Protein AF-A0A9D5ATR6-F1 (afdb_monomer_lite)

Secondary structure (DSSP, 8-state):
----GGGEEE---TT-----EEEETTBSSEEEEETTEEEEE-HHHHHHHTTPPPSSPPPHHHH-----HHHHHHHHHHHHHHHHHTT-------S------------HHHHHHHHHHHHHHHHHHHHHHHHHHHHHHHHHHHHHHHHHHHHHHHHHHHHHHHHHHHHHHHHHHS-----THHHHHHHHHHHTT-

Radius of gyration: 40.14 Å; chains: 1; bounding box: 74×46×128 Å

Structure (mmCIF, N/CA/C/O backbone):
data_AF-A0A9D5ATR6-F1
#
_entry.id   AF-A0A9D5ATR6-F1
#
loop_
_atom_site.group_PDB
_atom_site.id
_atom_site.type_symbol
_atom_site.label_atom_id
_atom_site.label_alt_id
_atom_site.label_comp_id
_atom_site.label_asym_id
_atom_site.label_entity_id
_atom_site.label_seq_id
_atom_site.pdbx_PDB_ins_code
_atom_site.Cartn_x
_atom_site.Cartn_y
_atom_site.Cartn_z
_atom_site.occupancy
_atom_site.B_iso_or_equiv
_atom_site.auth_seq_id
_atom_site.auth_comp_id
_atom_site.auth_asym_id
_atom_site.auth_atom_id
_atom_site.pdbx_PDB_model_num
ATOM 1 N N . MET A 1 1 ? -28.587 -8.510 -17.741 1.00 58.81 1 MET A N 1
ATOM 2 C CA . MET A 1 1 ? -29.748 -8.046 -16.958 1.00 58.81 1 MET A CA 1
ATOM 3 C C . MET A 1 1 ? -29.561 -6.558 -16.729 1.00 58.81 1 MET A C 1
ATOM 5 O O . MET A 1 1 ? -28.482 -6.183 -16.286 1.00 58.81 1 MET A O 1
ATOM 9 N N . SER A 1 2 ? -30.514 -5.714 -17.118 1.00 75.94 2 SER A N 1
ATOM 10 C CA . SER A 1 2 ? -30.491 -4.290 -16.766 1.00 75.94 2 SER A CA 1
ATOM 11 C C . SER A 1 2 ? -31.134 -4.132 -15.394 1.00 75.94 2 SER A C 1
ATOM 13 O O . SER A 1 2 ? -32.286 -4.527 -15.244 1.00 75.94 2 SER A O 1
ATOM 15 N N . LEU A 1 3 ? -30.398 -3.586 -14.427 1.00 76.19 3 LEU A N 1
ATOM 16 C CA . LEU A 1 3 ? -30.968 -3.218 -13.134 1.00 76.19 3 LEU A CA 1
ATOM 17 C C . LEU A 1 3 ? -31.978 -2.084 -13.331 1.00 76.19 3 LEU A C 1
ATOM 19 O O . LEU A 1 3 ? -31.769 -1.182 -14.150 1.00 76.19 3 LEU A O 1
ATOM 23 N N . THR A 1 4 ? -33.069 -2.152 -12.591 1.00 79.31 4 THR A N 1
ATOM 24 C CA . THR A 1 4 ? -34.176 -1.200 -12.586 1.00 79.31 4 THR A CA 1
ATOM 25 C C . THR A 1 4 ? -34.367 -0.642 -11.179 1.00 79.31 4 THR A C 1
ATOM 27 O O . THR A 1 4 ? -33.749 -1.105 -10.225 1.00 79.31 4 THR A O 1
ATOM 30 N N . ASN A 1 5 ? -35.218 0.374 -11.031 1.00 77.06 5 ASN A N 1
ATOM 31 C CA . ASN A 1 5 ? -35.474 0.974 -9.718 1.00 77.06 5 ASN A CA 1
ATOM 32 C C . ASN A 1 5 ? -36.059 -0.029 -8.709 1.00 77.06 5 ASN A C 1
ATOM 34 O O . ASN A 1 5 ? -35.837 0.132 -7.514 1.00 77.06 5 ASN A O 1
ATOM 38 N N . ASP A 1 6 ? -36.755 -1.063 -9.186 1.00 80.50 6 ASP A N 1
ATOM 39 C CA . ASP A 1 6 ? -37.360 -2.099 -8.343 1.00 80.50 6 ASP A CA 1
ATOM 40 C C . ASP A 1 6 ? -36.314 -3.040 -7.721 1.00 80.50 6 ASP A C 1
ATOM 42 O O . ASP A 1 6 ? -36.602 -3.728 -6.746 1.00 80.50 6 ASP A O 1
ATOM 46 N N . ASP A 1 7 ? -35.085 -3.044 -8.249 1.00 80.25 7 ASP A N 1
ATOM 47 C CA . ASP A 1 7 ? -33.975 -3.834 -7.713 1.00 80.25 7 ASP A CA 1
ATOM 48 C C . ASP A 1 7 ? -33.291 -3.145 -6.516 1.00 80.25 7 ASP A C 1
ATOM 50 O O . ASP A 1 7 ? -32.403 -3.732 -5.895 1.00 80.25 7 ASP A O 1
ATOM 54 N N . ILE A 1 8 ? -33.666 -1.902 -6.185 1.00 79.50 8 ILE A N 1
ATOM 55 C CA . ILE A 1 8 ? -33.100 -1.159 -5.054 1.00 79.50 8 ILE A CA 1
ATOM 56 C C . ILE A 1 8 ? -33.794 -1.598 -3.765 1.00 79.50 8 ILE A C 1
ATOM 58 O O . ILE A 1 8 ? -34.976 -1.324 -3.547 1.00 79.50 8 ILE A O 1
ATOM 62 N N . VAL A 1 9 ? -33.028 -2.227 -2.876 1.00 75.12 9 VAL A N 1
ATOM 63 C CA . VAL A 1 9 ? -33.500 -2.631 -1.551 1.00 75.12 9 VAL A CA 1
ATOM 64 C C . VAL A 1 9 ? -33.147 -1.540 -0.550 1.00 75.12 9 VAL A C 1
ATOM 66 O O . VAL A 1 9 ? -31.976 -1.210 -0.357 1.00 75.12 9 VAL A O 1
ATOM 69 N N . TRP A 1 10 ? -34.171 -0.988 0.092 1.00 76.12 10 TRP A N 1
ATOM 70 C CA . TRP A 1 10 ? -34.043 -0.005 1.162 1.00 76.12 10 TRP A CA 1
ATOM 71 C C . TRP A 1 10 ? -34.182 -0.683 2.521 1.00 76.12 10 TRP A C 1
ATOM 73 O O . TRP A 1 10 ? -34.982 -1.606 2.684 1.00 76.12 10 TRP A O 1
ATOM 83 N N . TYR A 1 11 ? -33.427 -0.204 3.504 1.00 71.12 11 TYR A N 1
ATOM 84 C CA . TYR A 1 11 ? -33.544 -0.665 4.876 1.00 71.12 11 TYR A CA 1
ATOM 85 C C . TYR A 1 11 ? -34.833 -0.127 5.498 1.00 71.12 11 TYR A C 1
ATOM 87 O O . TYR A 1 11 ? -34.951 1.068 5.765 1.00 71.12 11 TYR A O 1
ATOM 95 N N . ASP A 1 12 ? -35.795 -1.011 5.753 1.00 62.44 12 ASP A N 1
ATOM 96 C CA . ASP A 1 12 ? -37.016 -0.646 6.465 1.00 62.44 12 ASP A CA 1
ATOM 97 C C . ASP A 1 12 ? -36.762 -0.650 7.979 1.00 62.44 12 ASP A C 1
ATOM 99 O O . ASP A 1 12 ? -36.704 -1.695 8.639 1.00 62.44 12 ASP A O 1
ATOM 103 N N . THR A 1 13 ? -36.598 0.545 8.545 1.00 53.88 13 THR A N 1
ATOM 104 C CA . THR A 1 13 ? -36.665 0.742 9.990 1.00 53.88 13 THR A CA 1
ATOM 105 C C . THR A 1 13 ? -38.021 1.270 10.390 1.00 53.88 13 THR A C 1
ATOM 107 O O . THR A 1 13 ? -38.255 2.476 10.384 1.00 53.88 13 THR A O 1
ATOM 110 N N . ALA A 1 14 ? -38.843 0.381 10.943 1.00 55.31 14 ALA A N 1
ATOM 111 C CA . ALA A 1 14 ? -40.079 0.699 11.658 1.00 55.31 14 ALA A CA 1
ATOM 112 C C . ALA A 1 14 ? -39.933 1.713 12.833 1.00 55.31 14 ALA A C 1
ATOM 114 O O . ALA A 1 14 ? -40.892 1.940 13.566 1.00 55.31 14 ALA A O 1
ATOM 115 N N . LEU A 1 15 ? -38.759 2.326 13.044 1.00 53.00 15 LEU A N 1
ATOM 116 C CA . LEU A 1 15 ? -38.445 3.268 1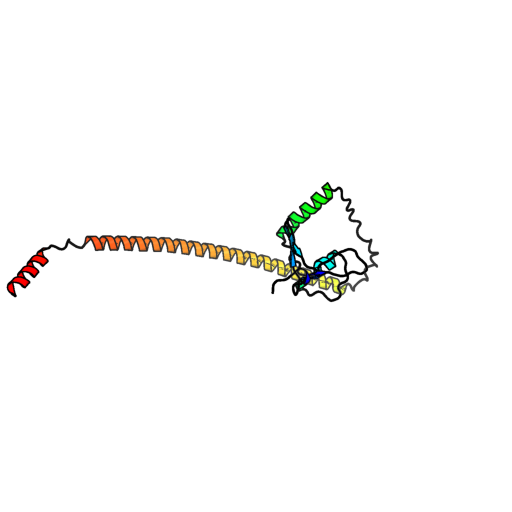4.125 1.00 53.00 15 LEU A CA 1
ATOM 117 C C . LEU A 1 15 ? -37.576 4.477 13.707 1.00 53.00 15 LEU A C 1
ATOM 119 O O . LEU A 1 15 ? -37.197 5.256 14.580 1.00 53.00 15 LEU A O 1
ATOM 123 N N . GLY A 1 16 ? -37.250 4.685 12.425 1.00 52.34 16 GLY A N 1
ATOM 124 C CA . GLY A 1 16 ? -36.350 5.779 12.034 1.00 52.34 16 GLY A CA 1
ATOM 125 C C . GLY A 1 16 ? -36.549 6.246 10.599 1.00 52.34 16 GLY A C 1
ATOM 126 O O . GLY A 1 16 ? -36.534 5.444 9.678 1.00 52.34 16 GLY A O 1
ATOM 127 N N . SER A 1 17 ? -36.715 7.556 10.420 1.00 57.84 17 SER A N 1
ATOM 128 C CA . SER A 1 17 ? -37.022 8.248 9.161 1.00 57.84 17 SER A CA 1
ATOM 129 C C . SER A 1 17 ? -35.836 8.356 8.187 1.00 57.84 17 SER A C 1
ATOM 131 O O . SER A 1 17 ? -35.668 9.405 7.561 1.00 57.84 17 SER A O 1
ATOM 133 N N . LEU A 1 18 ? -34.946 7.364 8.142 1.00 63.47 18 LEU A N 1
ATOM 134 C CA . LEU A 1 18 ? -33.718 7.451 7.357 1.00 63.47 18 LEU A CA 1
ATOM 135 C C . LEU A 1 18 ? -33.614 6.292 6.368 1.00 63.47 18 LEU A C 1
ATOM 137 O O . LEU A 1 18 ? -33.362 5.155 6.757 1.00 63.47 18 LEU A O 1
ATOM 141 N N . ASP A 1 19 ? -33.758 6.628 5.090 1.00 69.62 19 ASP A N 1
ATOM 142 C CA . ASP A 1 19 ? -33.702 5.681 3.983 1.00 69.62 19 ASP A CA 1
ATOM 143 C C . ASP A 1 19 ? -32.238 5.355 3.651 1.00 69.62 19 ASP A C 1
ATOM 145 O O . ASP A 1 19 ? -31.507 6.153 3.054 1.00 69.62 19 ASP A O 1
ATOM 149 N N . VAL A 1 20 ? -31.789 4.177 4.077 1.00 74.44 20 VAL A N 1
ATOM 150 C CA . VAL A 1 20 ? -30.457 3.630 3.781 1.00 74.44 20 VAL A CA 1
ATOM 151 C C . VAL A 1 20 ? -30.620 2.566 2.700 1.00 74.44 20 VAL A C 1
ATOM 153 O O . VAL A 1 20 ? -31.495 1.713 2.806 1.00 74.44 20 VAL A O 1
ATOM 156 N N . ILE A 1 21 ? -29.798 2.610 1.652 1.00 77.94 21 ILE A N 1
ATOM 157 C CA . ILE A 1 21 ? -29.810 1.576 0.610 1.00 77.94 21 ILE A CA 1
ATOM 158 C C . ILE A 1 21 ? -29.045 0.367 1.157 1.00 77.94 21 ILE A C 1
ATOM 160 O O . ILE A 1 21 ? -27.904 0.509 1.581 1.00 77.94 21 ILE A O 1
ATOM 164 N N . GLU A 1 22 ? -29.634 -0.823 1.140 1.00 74.31 22 GLU A N 1
ATOM 165 C CA . GLU A 1 22 ? -28.931 -2.057 1.514 1.00 74.31 22 GLU A CA 1
ATOM 166 C C . GLU A 1 22 ? -28.245 -2.713 0.314 1.00 74.31 22 GLU A C 1
ATOM 168 O O . GLU A 1 22 ? -27.168 -3.289 0.455 1.00 74.31 22 GLU A O 1
ATOM 173 N N . SER A 1 23 ? -28.856 -2.650 -0.872 1.00 75.38 23 SER A N 1
ATOM 174 C CA . SER A 1 23 ? -28.300 -3.228 -2.102 1.00 75.38 23 SER A CA 1
ATOM 175 C C . SER A 1 23 ? -29.042 -2.747 -3.354 1.00 75.38 23 SER A C 1
ATOM 177 O O . SER A 1 23 ? -30.122 -2.160 -3.269 1.00 75.38 23 SER A O 1
ATOM 179 N N . CYS A 1 24 ? -28.453 -2.997 -4.526 1.00 79.00 24 CYS A N 1
ATOM 180 C CA . CYS A 1 24 ? -29.137 -2.909 -5.819 1.00 79.00 24 CYS A CA 1
ATOM 181 C C . CYS A 1 24 ? -28.964 -4.243 -6.556 1.00 79.00 24 CYS A C 1
ATOM 183 O O . CYS A 1 24 ? -27.866 -4.557 -7.027 1.00 79.00 24 CYS A O 1
ATOM 185 N N . GLY A 1 25 ? -30.018 -5.054 -6.611 1.00 80.81 25 GLY A N 1
ATOM 186 C CA . GLY A 1 25 ? -29.942 -6.441 -7.067 1.00 80.81 25 GLY A CA 1
ATOM 187 C C . GLY A 1 25 ? -28.969 -7.256 -6.207 1.00 80.81 25 GLY A C 1
ATOM 188 O O . GLY A 1 25 ? -29.096 -7.313 -4.990 1.00 80.81 25 GLY A O 1
ATOM 189 N N . GLU A 1 26 ? -27.962 -7.867 -6.833 1.00 78.62 26 GLU A N 1
ATOM 190 C CA . GLU A 1 26 ? -26.933 -8.669 -6.144 1.00 78.62 26 GLU A CA 1
ATOM 191 C C . GLU A 1 26 ? -25.726 -7.836 -5.662 1.00 78.62 26 GLU A C 1
ATOM 193 O O . GLU A 1 26 ? -24.761 -8.375 -5.115 1.00 78.62 26 GLU A O 1
ATOM 198 N N . PHE A 1 27 ? -25.741 -6.515 -5.873 1.00 76.19 27 PHE A N 1
ATOM 199 C CA . PHE A 1 27 ? -24.613 -5.644 -5.553 1.00 76.19 27 PHE A CA 1
ATOM 200 C C . PHE A 1 27 ? -24.795 -4.964 -4.197 1.00 76.19 27 PHE A C 1
ATOM 202 O O . PHE A 1 27 ? -25.591 -4.037 -4.044 1.00 76.19 27 PHE A O 1
ATOM 209 N N . PHE A 1 28 ? -23.973 -5.375 -3.231 1.00 67.75 28 PHE A N 1
ATOM 210 C CA . PHE A 1 28 ? -23.890 -4.750 -1.908 1.00 67.75 28 PHE A CA 1
ATOM 211 C C . PHE A 1 28 ? -23.078 -3.454 -1.904 1.00 67.75 28 PHE A C 1
ATOM 213 O O . PHE A 1 28 ? -23.179 -2.694 -0.965 1.00 67.75 28 PHE A O 1
ATOM 220 N N . ASN A 1 29 ? -22.266 -3.167 -2.925 1.00 71.50 29 ASN A N 1
ATOM 221 C CA . ASN A 1 29 ? -21.543 -1.899 -3.050 1.00 71.50 29 ASN A CA 1
ATOM 222 C C . ASN A 1 29 ? -21.933 -1.246 -4.367 1.00 71.50 29 ASN A C 1
ATOM 224 O O . ASN A 1 29 ? -21.659 -1.802 -5.432 1.00 71.50 29 ASN A O 1
ATOM 228 N N . VAL A 1 30 ? -22.537 -0.064 -4.301 1.00 69.38 30 VAL A N 1
ATOM 229 C CA . VAL A 1 30 ? -23.035 0.631 -5.490 1.00 69.38 30 VAL A CA 1
ATOM 230 C C . VAL A 1 30 ? -22.510 2.062 -5.527 1.00 69.38 30 VAL A C 1
ATOM 232 O O . VAL A 1 30 ? -22.528 2.758 -4.516 1.00 69.38 30 VAL A O 1
ATOM 235 N N . PRO A 1 31 ? -21.988 2.549 -6.661 1.00 67.06 31 PRO A N 1
ATOM 236 C CA . PRO A 1 31 ? -21.699 3.966 -6.803 1.00 67.06 31 PRO A CA 1
ATOM 237 C C . PRO A 1 31 ? -23.018 4.739 -6.940 1.00 67.06 31 PRO A C 1
ATOM 239 O O . PRO A 1 31 ? -23.784 4.504 -7.872 1.00 67.06 31 PRO A O 1
ATOM 242 N N . LEU A 1 32 ? -23.280 5.678 -6.030 1.00 71.00 32 LEU A N 1
ATOM 243 C CA . LEU A 1 32 ? -24.400 6.611 -6.152 1.00 71.00 32 LEU A CA 1
ATOM 244 C C . LEU A 1 32 ? -23.919 7.831 -6.925 1.00 71.00 32 LEU A C 1
ATOM 246 O O . LEU A 1 32 ? -23.042 8.550 -6.452 1.00 71.00 32 LEU A O 1
ATOM 250 N N . ILE A 1 33 ? -24.471 8.050 -8.117 1.00 72.94 33 ILE A N 1
ATOM 251 C CA . ILE A 1 33 ? -24.089 9.148 -9.009 1.00 72.94 33 ILE A CA 1
ATOM 252 C C . ILE A 1 33 ? -25.247 10.141 -9.091 1.00 72.94 33 ILE A C 1
ATOM 254 O O . ILE A 1 33 ? -26.355 9.784 -9.482 1.00 72.94 33 ILE A O 1
ATOM 258 N N . GLY A 1 34 ? -24.977 11.393 -8.734 1.00 71.81 34 GLY A N 1
ATOM 259 C CA . GLY A 1 34 ? -25.889 12.519 -8.896 1.00 71.81 34 GLY A CA 1
ATOM 260 C C . GLY A 1 34 ? -25.338 13.574 -9.856 1.00 71.81 34 GLY A C 1
ATOM 261 O O . GLY A 1 34 ? -24.234 13.463 -10.388 1.00 71.81 34 GLY A O 1
ATOM 262 N N . THR A 1 35 ? -26.092 14.657 -10.037 1.00 69.62 35 THR A N 1
ATOM 263 C CA . THR A 1 35 ? -25.716 15.799 -10.896 1.00 69.62 35 THR A CA 1
ATOM 264 C C . THR A 1 35 ? -24.458 16.535 -10.431 1.00 69.62 35 THR A C 1
ATOM 266 O O . THR A 1 35 ? -23.830 17.241 -11.215 1.00 69.62 35 THR A O 1
ATOM 269 N N . HIS A 1 36 ? -24.092 16.379 -9.159 1.00 63.97 36 HIS A N 1
ATOM 270 C CA . HIS A 1 36 ? -22.967 17.064 -8.526 1.00 63.97 36 HIS A CA 1
ATOM 271 C C . HIS A 1 36 ? -21.763 16.153 -8.242 1.00 63.97 36 HIS A C 1
ATOM 273 O O . HIS A 1 36 ? -20.787 16.615 -7.657 1.00 63.97 36 HIS A O 1
ATOM 279 N N . GLY A 1 37 ? -21.806 14.882 -8.652 1.00 67.25 37 GLY A N 1
ATOM 280 C CA . GLY A 1 37 ? -20.712 13.929 -8.451 1.00 67.25 37 GLY A CA 1
ATOM 281 C C . GLY A 1 37 ? -21.198 12.529 -8.094 1.00 67.25 37 GLY A C 1
ATOM 282 O O . GLY A 1 37 ? -22.399 12.275 -8.025 1.00 67.25 37 GLY A O 1
ATOM 283 N N . GLY A 1 38 ? -20.253 11.616 -7.872 1.00 70.00 38 GLY A N 1
ATOM 284 C CA . GLY A 1 38 ? -20.532 10.247 -7.451 1.00 70.00 38 GLY A CA 1
ATOM 285 C C . GLY A 1 38 ? -19.839 9.895 -6.141 1.00 70.00 38 GLY A C 1
ATOM 286 O O . GLY A 1 38 ? -18.703 10.307 -5.914 1.00 70.00 38 GLY A O 1
ATOM 287 N N . ILE A 1 39 ? -20.509 9.119 -5.294 1.00 67.06 39 ILE A N 1
ATOM 288 C CA . ILE A 1 39 ? -19.932 8.533 -4.082 1.00 67.06 39 ILE A CA 1
ATOM 289 C C . ILE A 1 39 ? -19.923 7.011 -4.207 1.00 67.06 39 ILE A C 1
ATOM 291 O O . ILE A 1 39 ? -20.885 6.409 -4.679 1.00 67.06 39 ILE A O 1
ATOM 295 N N . LYS A 1 40 ? -18.836 6.369 -3.774 1.00 71.75 40 LYS A N 1
ATOM 296 C CA . LYS A 1 40 ? -18.798 4.912 -3.623 1.00 71.75 40 LYS A CA 1
ATOM 297 C C . LYS A 1 40 ? -19.557 4.566 -2.346 1.00 71.75 40 LYS A C 1
ATOM 299 O O . LYS A 1 40 ? -19.035 4.764 -1.252 1.00 71.75 40 LYS A O 1
ATOM 304 N N . TYR A 1 41 ? -20.794 4.110 -2.490 1.00 75.75 41 TYR A N 1
ATOM 305 C CA . TYR A 1 41 ? -21.652 3.822 -1.355 1.00 75.75 41 TYR A CA 1
ATOM 306 C C . TYR A 1 41 ? -21.481 2.366 -0.916 1.00 75.75 41 TYR A C 1
ATOM 308 O O . TYR A 1 41 ? -21.644 1.437 -1.709 1.00 75.75 41 TYR A O 1
ATOM 316 N N . ASN A 1 42 ? -21.114 2.198 0.354 1.00 77.62 42 ASN A N 1
ATOM 317 C CA . ASN A 1 42 ? -21.026 0.911 1.032 1.00 77.62 42 ASN A CA 1
ATOM 318 C C . ASN A 1 42 ? -22.064 0.911 2.175 1.00 77.62 42 ASN A C 1
ATOM 320 O O . ASN A 1 42 ? -21.841 1.589 3.183 1.00 77.62 42 ASN A O 1
ATOM 324 N N . PRO A 1 43 ? -23.178 0.177 2.032 1.00 71.62 43 PRO A N 1
ATOM 325 C CA . PRO A 1 43 ? -24.218 0.003 3.038 1.00 71.62 43 PRO A CA 1
ATOM 326 C C . PRO A 1 43 ? -23.662 -0.418 4.395 1.00 71.62 43 PRO A C 1
ATOM 328 O O . PRO A 1 43 ? -24.012 0.181 5.406 1.00 71.62 43 PRO A O 1
ATOM 331 N N . ALA A 1 44 ? -22.726 -1.371 4.447 1.00 68.75 44 ALA A N 1
ATOM 332 C CA . ALA A 1 44 ? -22.144 -1.820 5.712 1.00 68.75 44 ALA A CA 1
ATOM 333 C C . ALA A 1 44 ? -21.427 -0.670 6.444 1.00 68.75 44 ALA A C 1
ATOM 335 O O . ALA A 1 44 ? -21.545 -0.525 7.663 1.00 68.75 44 ALA A O 1
ATOM 336 N N . LEU A 1 45 ? -20.741 0.212 5.710 1.00 73.44 45 LEU A N 1
ATOM 337 C CA . LEU A 1 45 ? -20.156 1.421 6.296 1.00 73.44 45 LEU A CA 1
ATOM 338 C C . LEU A 1 45 ? -21.220 2.454 6.682 1.00 73.44 45 LEU A C 1
ATOM 340 O O . LEU A 1 45 ? -21.093 3.067 7.744 1.00 73.44 45 LEU A O 1
ATOM 344 N N . ALA A 1 46 ? -22.266 2.623 5.871 1.00 72.38 46 ALA A N 1
ATOM 345 C CA . ALA A 1 46 ? -23.377 3.521 6.176 1.00 72.38 46 ALA A CA 1
ATOM 346 C C . ALA A 1 46 ? -24.077 3.111 7.483 1.00 72.38 46 ALA A C 1
ATOM 348 O O . ALA A 1 46 ? -24.269 3.950 8.363 1.00 72.38 46 ALA A O 1
ATOM 349 N N . HIS A 1 47 ? -24.343 1.816 7.680 1.00 70.75 47 HIS A N 1
ATOM 350 C CA . HIS A 1 47 ? -24.897 1.284 8.925 1.00 70.75 47 HIS A CA 1
ATOM 351 C C . HIS A 1 47 ? -24.010 1.601 10.137 1.00 70.75 47 HIS A C 1
ATOM 353 O O . HIS A 1 47 ? -24.518 2.062 11.160 1.00 70.75 47 HIS A O 1
ATOM 359 N N . ARG A 1 48 ? -22.681 1.448 10.017 1.00 69.94 48 ARG A N 1
ATOM 360 C CA . ARG A 1 48 ? -21.735 1.809 11.091 1.00 69.94 48 ARG A CA 1
ATOM 361 C C . ARG A 1 48 ? -21.764 3.299 11.420 1.00 69.94 48 ARG A C 1
ATOM 363 O O . ARG A 1 48 ? -21.784 3.660 12.593 1.00 69.94 48 ARG A O 1
ATOM 370 N N . GLN A 1 49 ? -21.714 4.155 10.400 1.00 68.69 49 GLN A N 1
ATOM 371 C CA . GLN A 1 49 ? -21.694 5.613 10.567 1.00 68.69 49 GLN A CA 1
ATOM 372 C C . GLN A 1 49 ? -22.989 6.136 11.196 1.00 68.69 49 GLN A C 1
ATOM 374 O O . GLN A 1 49 ? -22.958 7.111 11.941 1.00 68.69 49 GLN A O 1
ATOM 379 N N . LEU A 1 50 ? -24.102 5.456 10.926 1.00 67.38 50 LEU A N 1
ATOM 380 C CA . LEU A 1 50 ? -25.424 5.770 11.457 1.00 67.38 50 LEU A CA 1
ATOM 381 C C . LEU A 1 50 ? -25.728 5.057 12.787 1.00 67.38 50 LEU A C 1
ATOM 383 O O . LEU A 1 50 ? -26.790 5.267 13.365 1.00 67.38 50 LEU A O 1
ATOM 387 N N . GLY A 1 51 ? -24.794 4.247 13.299 1.00 64.00 51 GLY A N 1
ATOM 388 C CA . GLY A 1 51 ? -24.916 3.578 14.595 1.00 64.00 51 GLY A CA 1
ATOM 389 C C . GLY A 1 51 ? -25.903 2.408 14.619 1.00 64.00 51 GLY A C 1
ATOM 390 O O . GLY A 1 51 ? -26.366 2.029 15.695 1.00 64.00 51 GLY A O 1
ATOM 391 N N . PHE A 1 52 ? -26.235 1.827 13.464 1.00 66.75 52 PHE A N 1
ATOM 392 C CA . PHE A 1 52 ? -27.123 0.671 13.402 1.00 66.75 52 PHE A CA 1
ATOM 393 C C . PHE A 1 52 ? -26.418 -0.608 13.884 1.00 66.75 52 PHE A C 1
ATOM 395 O O . PHE A 1 52 ? -25.247 -0.832 13.562 1.00 66.75 52 PHE A O 1
ATOM 402 N N . PRO A 1 53 ? -27.118 -1.477 14.637 1.00 58.03 53 PRO A N 1
ATOM 403 C CA . PRO A 1 53 ? -26.587 -2.776 15.015 1.00 58.03 53 PRO A CA 1
ATOM 404 C C . PRO A 1 53 ? -26.455 -3.667 13.776 1.00 58.03 53 PRO A C 1
ATOM 406 O O . PRO A 1 53 ? -27.394 -3.808 12.994 1.00 58.03 53 PRO A O 1
ATOM 409 N N . PHE A 1 54 ? -25.292 -4.293 13.612 1.00 58.78 54 PHE A N 1
ATOM 410 C CA . PHE A 1 54 ? -25.087 -5.292 12.569 1.00 58.78 54 PHE A CA 1
ATOM 411 C C . PHE A 1 54 ? -25.825 -6.579 12.934 1.00 58.78 54 PHE A C 1
ATOM 413 O O . PHE A 1 54 ? -25.712 -7.057 14.064 1.00 58.78 54 PHE A O 1
ATOM 420 N N . ARG A 1 55 ? -26.578 -7.133 11.978 1.00 58.78 55 ARG A N 1
ATOM 421 C CA . ARG A 1 55 ? -27.271 -8.418 12.159 1.00 58.78 55 ARG A CA 1
ATOM 422 C C . ARG A 1 55 ? -26.284 -9.583 12.227 1.00 58.78 55 ARG A C 1
ATOM 424 O O . ARG A 1 55 ? -26.462 -10.472 13.050 1.00 58.78 55 ARG A O 1
ATOM 431 N N . ASP A 1 56 ? -25.213 -9.507 11.439 1.00 60.22 56 ASP A N 1
ATOM 432 C CA . ASP A 1 56 ? -24.187 -10.540 11.315 1.00 60.22 56 ASP A CA 1
ATOM 433 C C . ASP A 1 56 ? -22.775 -9.968 11.482 1.00 60.22 56 ASP A C 1
ATOM 435 O O . ASP A 1 56 ? -22.550 -8.757 11.407 1.00 60.22 56 ASP A O 1
ATOM 439 N N . LYS A 1 57 ? -21.794 -10.850 11.710 1.00 56.88 57 LYS A N 1
ATOM 440 C CA . LYS A 1 57 ? -20.381 -10.460 11.762 1.00 56.88 57 LYS A CA 1
ATOM 441 C C . LYS A 1 57 ? -19.950 -9.973 10.366 1.00 56.88 57 LYS A C 1
ATOM 443 O O . LYS A 1 57 ? -19.974 -10.784 9.444 1.00 56.88 57 LYS A O 1
ATOM 448 N N . PRO A 1 58 ? -19.517 -8.710 10.204 1.00 57.75 58 PRO A N 1
ATOM 449 C CA . PRO A 1 58 ? -19.110 -8.197 8.900 1.00 57.75 58 PRO A CA 1
ATOM 450 C C . PRO A 1 58 ? -17.886 -8.952 8.369 1.00 57.75 58 PRO A C 1
ATOM 452 O O . PRO A 1 58 ? -16.957 -9.263 9.129 1.00 57.75 58 PRO A O 1
ATOM 455 N N . ASN A 1 59 ? -17.870 -9.236 7.066 1.00 58.59 59 ASN A N 1
ATOM 456 C CA . ASN A 1 59 ? -16.701 -9.830 6.425 1.00 58.59 59 ASN A CA 1
ATOM 457 C C . ASN A 1 59 ? -15.577 -8.787 6.365 1.00 58.59 59 ASN A C 1
ATOM 459 O O . ASN A 1 59 ? -15.812 -7.627 6.037 1.00 58.59 59 ASN A O 1
ATOM 463 N N . ASN A 1 60 ? -14.329 -9.189 6.632 1.00 55.75 60 ASN A N 1
ATOM 464 C CA . ASN A 1 60 ? -13.190 -8.254 6.649 1.00 55.75 60 ASN A CA 1
ATOM 465 C C . ASN A 1 60 ? -13.026 -7.470 5.330 1.00 55.75 60 ASN A C 1
ATOM 467 O O . ASN A 1 60 ? -12.581 -6.330 5.358 1.00 55.75 60 ASN A O 1
ATOM 471 N N . VAL A 1 61 ? -13.445 -8.045 4.198 1.00 57.09 61 VAL A N 1
ATOM 472 C CA . VAL A 1 61 ? -13.398 -7.407 2.869 1.00 57.09 61 VAL A CA 1
ATOM 473 C C . VAL A 1 61 ? -14.427 -6.271 2.728 1.00 57.09 61 VAL A C 1
ATOM 475 O O . VAL A 1 61 ? -14.199 -5.311 2.002 1.00 57.09 61 VAL A O 1
ATOM 478 N N . GLU A 1 62 ? -15.549 -6.327 3.451 1.00 51.53 62 GLU A N 1
ATOM 479 C CA . GLU A 1 62 ? -16.572 -5.264 3.473 1.00 51.53 62 GLU A CA 1
ATOM 480 C C . GLU A 1 62 ? -16.166 -4.094 4.383 1.00 51.53 62 GLU A C 1
ATOM 482 O O . GLU A 1 62 ? -16.653 -2.972 4.219 1.00 51.53 62 GLU A O 1
ATOM 487 N N . LEU A 1 63 ? -15.261 -4.365 5.332 1.00 53.75 63 LEU A N 1
ATOM 488 C CA . LEU A 1 63 ? -14.684 -3.404 6.274 1.00 53.75 63 LEU A CA 1
ATOM 489 C C . LEU A 1 63 ? -13.445 -2.690 5.731 1.00 53.75 63 LEU A C 1
ATOM 491 O O . LEU A 1 63 ? -13.038 -1.681 6.313 1.00 53.75 63 LEU A O 1
ATOM 495 N N . GLU A 1 64 ? -12.864 -3.168 4.626 1.00 53.03 64 GLU A N 1
ATOM 496 C CA . GLU A 1 64 ? -11.868 -2.425 3.856 1.00 53.03 64 GLU A CA 1
ATOM 497 C C . GLU A 1 64 ? -12.552 -1.250 3.147 1.00 53.03 64 GLU A C 1
ATOM 499 O O . GLU A 1 64 ? -12.783 -1.211 1.936 1.00 53.03 64 GLU A O 1
ATOM 504 N N . GLY A 1 65 ? -12.874 -0.229 3.936 1.00 48.53 65 GLY A N 1
ATOM 505 C CA . GLY A 1 65 ? -12.974 1.121 3.428 1.00 48.53 65 GLY A CA 1
ATOM 506 C C . GLY A 1 65 ? -11.610 1.496 2.868 1.00 48.53 65 GLY A C 1
ATOM 507 O O . GLY A 1 65 ? -10.753 1.975 3.605 1.00 48.53 65 GLY A O 1
ATOM 508 N N . LEU A 1 66 ? -11.406 1.271 1.569 1.00 45.38 66 LEU A N 1
ATOM 509 C CA . LEU A 1 66 ? -10.350 1.932 0.811 1.00 45.38 66 LEU A CA 1
ATOM 510 C C . LEU A 1 66 ? -10.650 3.434 0.832 1.00 45.38 66 LEU A C 1
ATOM 512 O O . LEU A 1 66 ? -11.284 3.985 -0.068 1.00 45.38 66 LEU A O 1
ATOM 516 N N . LEU A 1 67 ? -10.236 4.084 1.914 1.00 43.16 67 LEU A N 1
ATOM 517 C CA . LEU A 1 67 ? -10.039 5.517 1.965 1.00 43.16 67 LEU A CA 1
ATOM 518 C C . LEU A 1 67 ? -8.817 5.784 1.091 1.00 43.16 67 LEU A C 1
ATOM 520 O O . LEU A 1 67 ? -7.700 5.424 1.455 1.00 43.16 67 LEU A O 1
ATOM 524 N N . TYR A 1 68 ? -9.028 6.381 -0.081 1.00 42.19 68 TYR A N 1
ATOM 525 C CA . TYR A 1 68 ? -7.927 6.952 -0.847 1.00 42.19 68 TYR A CA 1
ATOM 526 C C . TYR A 1 68 ? -7.201 7.941 0.068 1.00 42.19 68 TYR A C 1
ATOM 528 O O . TYR A 1 68 ? -7.753 8.993 0.403 1.00 42.19 68 TYR A O 1
ATOM 536 N N . GLN A 1 69 ? -5.984 7.587 0.482 1.00 43.28 69 GLN A N 1
ATOM 537 C CA . GLN A 1 69 ? -5.137 8.367 1.387 1.00 43.28 69 GLN A CA 1
ATOM 538 C C . GLN A 1 69 ? -4.911 9.806 0.889 1.00 43.28 69 GLN A C 1
ATOM 540 O O . GLN A 1 69 ? -4.757 10.724 1.684 1.00 43.28 69 GLN A O 1
ATOM 545 N N . GLU A 1 70 ? -5.018 10.024 -0.420 1.00 42.03 70 GLU A N 1
ATOM 546 C CA . GLU A 1 70 ? -4.885 11.325 -1.085 1.00 42.03 70 GLU A CA 1
ATOM 547 C C . GLU A 1 70 ? -6.109 12.247 -0.916 1.00 42.03 70 GLU A C 1
ATOM 549 O O . GLU A 1 70 ? -6.012 13.461 -1.073 1.00 42.03 70 GLU A O 1
ATOM 554 N N . SER A 1 71 ? -7.278 11.697 -0.569 1.00 52.84 71 SER A N 1
ATOM 555 C CA . SER A 1 71 ? -8.532 12.467 -0.465 1.00 52.84 71 SER A CA 1
ATOM 556 C C . SER A 1 71 ? -8.840 12.960 0.949 1.00 52.84 71 SER A C 1
ATOM 558 O O . SER A 1 71 ? -9.653 13.870 1.125 1.00 52.84 71 SER A O 1
ATOM 560 N N . MET A 1 72 ? -8.194 12.382 1.966 1.00 52.38 72 MET A N 1
ATOM 561 C CA . MET A 1 72 ? -8.550 12.628 3.360 1.00 52.38 72 MET A CA 1
ATOM 562 C C . MET A 1 72 ? -8.138 14.029 3.815 1.00 52.38 72 MET A C 1
ATOM 564 O O . MET A 1 72 ? -8.918 14.683 4.501 1.00 52.38 72 MET A O 1
ATOM 568 N N . GLU A 1 73 ? -6.979 14.536 3.393 1.00 57.88 73 GLU A N 1
ATOM 569 C CA . GLU A 1 73 ? -6.560 15.900 3.736 1.00 57.88 73 GLU A CA 1
ATOM 570 C C . GLU A 1 73 ? -7.463 16.946 3.084 1.00 57.88 73 GLU A C 1
ATOM 572 O O . GLU A 1 73 ? -8.005 17.801 3.781 1.00 57.88 73 GLU A O 1
ATOM 577 N N . ALA A 1 74 ? -7.716 16.846 1.776 1.00 61.84 74 ALA A N 1
ATOM 578 C CA . ALA A 1 74 ? -8.561 17.805 1.066 1.00 61.84 74 ALA A CA 1
ATOM 579 C C . ALA A 1 74 ? -10.010 17.802 1.585 1.00 61.84 74 ALA A C 1
ATOM 581 O O . ALA A 1 74 ? -10.592 18.865 1.817 1.00 61.84 74 ALA A O 1
ATOM 582 N N . TYR A 1 75 ? -10.576 16.615 1.828 1.00 59.22 75 TYR A N 1
ATOM 583 C CA . TYR A 1 75 ? -11.913 16.471 2.399 1.00 59.22 75 TYR A CA 1
ATOM 584 C C . TYR A 1 75 ? -11.976 16.984 3.843 1.00 59.22 75 TYR A C 1
ATOM 586 O O . TYR A 1 75 ? -12.876 17.748 4.180 1.00 59.22 75 TYR A O 1
ATOM 594 N N . THR A 1 76 ? -10.996 16.652 4.688 1.00 68.69 76 THR A N 1
ATOM 595 C CA . THR A 1 76 ? -10.954 17.108 6.091 1.00 68.69 76 THR A CA 1
ATOM 596 C C . THR A 1 76 ? -10.783 18.623 6.180 1.00 68.69 76 THR A C 1
ATOM 598 O O . THR A 1 76 ? -11.462 19.278 6.972 1.00 68.69 76 THR A O 1
ATOM 601 N N . ILE A 1 77 ? -9.934 19.210 5.331 1.00 74.00 77 ILE A N 1
ATOM 602 C CA . ILE A 1 77 ? -9.768 20.665 5.226 1.00 74.00 77 ILE A CA 1
ATOM 603 C C . ILE A 1 77 ? -11.086 21.318 4.788 1.00 74.00 77 ILE A C 1
ATOM 605 O O . ILE A 1 77 ? -11.496 22.321 5.378 1.00 74.00 77 ILE A O 1
ATOM 609 N N . TRP A 1 78 ? -11.779 20.742 3.801 1.00 77.50 78 TRP A N 1
ATOM 610 C CA . TRP A 1 78 ? -13.069 21.251 3.333 1.00 77.50 78 TRP A CA 1
ATOM 611 C C . TRP A 1 78 ? -14.148 21.184 4.422 1.00 77.50 78 TRP A C 1
ATOM 613 O O . TRP A 1 78 ? -14.808 22.192 4.681 1.00 77.50 78 TRP A O 1
ATOM 623 N N . VAL A 1 79 ? -14.281 20.046 5.113 1.00 68.19 79 VAL A N 1
ATOM 624 C CA . VAL A 1 79 ? -15.243 19.860 6.213 1.00 68.19 79 VAL A CA 1
ATOM 625 C C . VAL A 1 79 ? -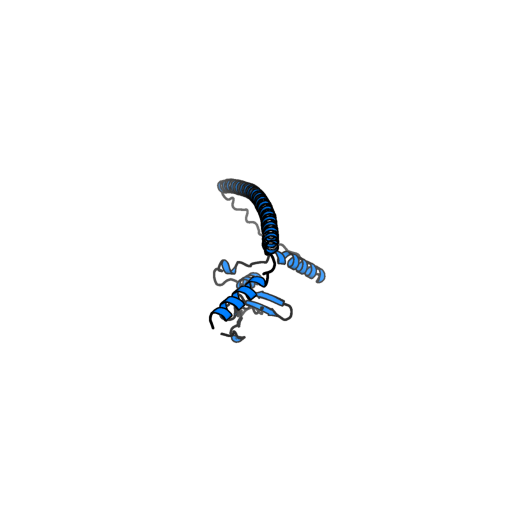14.972 20.854 7.343 1.00 68.19 79 VAL A C 1
ATOM 627 O O . VAL A 1 79 ? -15.896 21.529 7.799 1.00 68.19 79 VAL A O 1
ATOM 630 N N . ASN A 1 80 ? -13.709 21.012 7.751 1.00 67.44 80 ASN A N 1
ATOM 631 C CA . ASN A 1 80 ? -13.326 21.948 8.810 1.00 67.44 80 ASN A CA 1
ATOM 632 C C . ASN A 1 80 ? -13.627 23.402 8.432 1.00 67.44 80 ASN A C 1
ATOM 634 O O . ASN A 1 80 ? -14.204 24.147 9.227 1.00 67.44 80 ASN A O 1
ATOM 638 N N . LYS A 1 81 ? -13.289 23.808 7.203 1.00 75.69 81 LYS A N 1
ATOM 639 C CA . LYS A 1 81 ? -13.575 25.158 6.703 1.00 75.69 81 LYS A CA 1
ATOM 640 C C . LYS A 1 81 ? -15.078 25.430 6.657 1.00 75.69 81 LYS A C 1
ATOM 642 O O . LYS A 1 81 ? -15.529 26.484 7.100 1.00 75.69 81 LYS A O 1
ATOM 647 N N . ARG A 1 82 ? -15.860 24.456 6.190 1.00 73.94 82 ARG A N 1
ATOM 648 C CA . ARG A 1 82 ? -17.321 24.543 6.125 1.00 73.94 82 ARG A CA 1
ATOM 649 C C . ARG A 1 82 ? -17.953 24.636 7.518 1.00 73.94 82 ARG A C 1
ATOM 651 O O . ARG A 1 82 ? -18.867 25.432 7.715 1.00 73.94 82 ARG A O 1
ATOM 658 N N . ALA A 1 83 ? -17.454 23.867 8.487 1.00 67.88 83 ALA A N 1
ATOM 659 C CA . ALA A 1 83 ? -17.923 23.904 9.873 1.00 67.88 83 ALA A CA 1
ATOM 660 C C . ALA A 1 83 ? -17.654 25.267 10.540 1.00 67.88 83 ALA A C 1
ATOM 662 O O . ALA A 1 83 ? -18.530 25.796 11.228 1.00 67.88 83 ALA A O 1
ATOM 663 N N . LEU A 1 84 ? -16.484 25.863 10.271 1.00 70.69 84 LEU A N 1
ATOM 664 C CA . LEU A 1 84 ? -16.124 27.223 10.692 1.00 70.69 84 LEU A CA 1
ATOM 665 C C . LEU A 1 84 ? -17.036 28.288 10.064 1.00 70.69 84 LEU A C 1
ATOM 667 O O . LEU A 1 84 ? -17.551 29.151 10.775 1.00 70.69 84 LEU A O 1
ATOM 671 N N . GLU A 1 85 ? -17.275 28.215 8.751 1.00 73.69 85 GLU A N 1
ATOM 672 C CA . GLU A 1 85 ? -18.170 29.134 8.029 1.00 73.69 85 GLU A CA 1
ATOM 673 C C . GLU A 1 85 ? -19.610 29.071 8.545 1.00 73.69 85 GLU A C 1
ATOM 675 O O . GLU A 1 85 ? -20.253 30.104 8.735 1.00 73.69 85 GLU A O 1
ATOM 680 N N . MET A 1 86 ? -20.115 27.864 8.806 1.00 70.31 86 MET A N 1
ATOM 681 C CA . MET A 1 86 ? -21.475 27.660 9.307 1.00 70.31 86 MET A CA 1
ATOM 682 C C . MET A 1 86 ? -21.601 27.871 10.824 1.00 70.31 86 MET A C 1
ATOM 684 O O . MET A 1 86 ? -22.677 27.640 11.373 1.00 70.31 86 MET A O 1
ATOM 688 N N . LYS A 1 87 ? -20.528 28.318 11.504 1.00 66.06 87 LYS A N 1
ATOM 689 C CA . LYS A 1 87 ? -20.450 28.490 12.967 1.00 66.06 87 LYS A CA 1
ATOM 690 C C . LYS A 1 87 ? -20.990 27.275 13.725 1.00 66.06 87 LYS A C 1
ATOM 692 O O . LYS A 1 87 ? -21.649 27.417 14.755 1.00 66.06 87 LYS A O 1
ATOM 697 N N . MET A 1 88 ? -20.733 26.077 13.204 1.00 52.41 88 MET A N 1
ATOM 698 C CA . MET A 1 88 ? -21.172 24.857 13.862 1.00 52.41 88 MET A CA 1
ATOM 699 C C . MET A 1 88 ? -20.304 24.642 15.096 1.00 52.41 88 MET A C 1
ATOM 701 O O . MET A 1 88 ? -19.108 24.369 15.004 1.00 52.41 88 MET A O 1
ATOM 705 N N . SER A 1 89 ? -20.917 24.796 16.263 1.00 51.53 89 SER A N 1
ATOM 706 C CA . SER A 1 89 ? -20.306 24.558 17.562 1.00 51.53 89 SER A CA 1
ATOM 707 C C . SER A 1 89 ? -20.182 23.059 17.810 1.00 51.53 89 SER A C 1
ATOM 709 O O . SER A 1 89 ? -20.911 22.494 18.621 1.00 51.53 89 SER A O 1
ATOM 711 N N . TYR A 1 90 ? -19.259 22.394 17.123 1.00 47.81 90 TYR A N 1
ATOM 712 C CA . TYR A 1 90 ? -18.798 21.091 17.584 1.00 47.81 90 TYR A CA 1
ATOM 713 C C . TYR A 1 90 ? -17.832 21.328 18.744 1.00 47.81 90 TYR A C 1
ATOM 715 O O . TYR A 1 90 ? -16.613 21.253 18.598 1.00 47.81 90 TYR A O 1
ATOM 723 N N . ALA A 1 91 ? -18.383 21.638 19.919 1.00 49.78 91 ALA A N 1
ATOM 724 C CA . ALA A 1 91 ? -17.694 21.255 21.135 1.00 49.78 91 ALA A CA 1
ATOM 725 C C . ALA A 1 91 ? -17.605 19.730 21.065 1.00 49.78 91 ALA A C 1
ATOM 727 O O . ALA A 1 91 ? -18.617 19.038 21.158 1.00 49.78 91 ALA A O 1
ATOM 728 N N . CYS A 1 92 ? -16.410 19.207 20.799 1.00 41.06 92 CYS A N 1
ATOM 729 C CA . CYS A 1 92 ? -16.138 17.793 20.988 1.00 41.06 92 CYS A CA 1
ATOM 730 C C . CYS A 1 92 ? -16.183 17.554 22.501 1.00 41.06 92 CYS A C 1
ATOM 732 O O . CYS A 1 92 ? -15.155 17.543 23.179 1.00 41.06 92 CYS A O 1
ATOM 734 N N . GLU A 1 93 ? -17.391 17.478 23.058 1.00 50.28 93 GLU A N 1
ATOM 735 C CA . GLU A 1 93 ? -17.584 16.964 24.398 1.00 50.28 93 GLU A CA 1
ATOM 736 C C . GLU A 1 93 ? -17.146 15.511 24.336 1.00 50.28 93 GLU A C 1
ATOM 738 O O . GLU A 1 93 ? -17.773 14.678 23.681 1.00 50.28 93 GLU A O 1
ATOM 743 N N . ARG A 1 94 ? -15.990 15.244 24.949 1.00 46.62 94 ARG A N 1
ATOM 744 C CA . ARG A 1 94 ? -15.441 13.902 25.103 1.00 46.62 94 ARG A CA 1
ATOM 745 C C . ARG A 1 94 ? -16.591 13.004 25.584 1.00 46.62 94 ARG A C 1
ATOM 747 O O . ARG A 1 94 ? -17.072 13.243 26.694 1.00 46.62 94 ARG A O 1
ATOM 754 N N . PRO A 1 95 ? -17.060 12.032 24.778 1.00 48.81 95 PRO A N 1
ATOM 755 C CA . PRO A 1 95 ? -18.240 11.254 25.120 1.00 48.81 95 PRO A CA 1
ATOM 756 C C . PRO A 1 95 ? -17.945 10.489 26.401 1.00 48.81 95 PRO A C 1
ATOM 758 O O . PRO A 1 95 ? -17.155 9.555 26.372 1.00 48.81 95 PRO A O 1
ATOM 761 N N . MET A 1 96 ? -18.554 10.933 27.503 1.00 41.19 96 MET A N 1
ATOM 762 C CA . MET A 1 96 ? -18.384 10.413 28.856 1.00 41.19 96 MET A CA 1
ATOM 763 C C . MET A 1 96 ? -16.922 10.385 29.339 1.00 41.19 96 MET A C 1
ATOM 765 O O . MET A 1 96 ? -16.026 9.759 28.777 1.00 41.19 96 MET A O 1
ATOM 769 N N . SER A 1 97 ? -16.673 10.995 30.499 1.00 51.00 97 SER A N 1
ATOM 770 C CA . SER A 1 97 ? -15.619 10.464 31.358 1.00 51.00 97 SER A CA 1
ATOM 771 C C . SER A 1 97 ? -16.003 9.012 31.607 1.00 51.00 97 SER A C 1
ATOM 773 O O . SER A 1 97 ? -16.900 8.751 32.406 1.00 51.00 97 SER A O 1
ATOM 775 N N . LEU A 1 98 ? -15.375 8.070 30.895 1.00 49.56 98 LEU A N 1
ATOM 776 C CA . LEU A 1 98 ? -15.291 6.703 31.372 1.00 49.56 98 LEU A CA 1
ATOM 777 C C . LEU A 1 98 ? -14.870 6.867 32.827 1.00 49.56 98 LEU A C 1
ATOM 779 O O . LEU A 1 98 ? -13.803 7.419 33.107 1.00 49.56 98 LEU A O 1
ATOM 783 N N . VAL A 1 99 ? -15.738 6.487 33.762 1.00 51.53 99 VAL A N 1
ATOM 784 C CA . VAL A 1 99 ? -15.235 6.064 35.056 1.00 51.53 99 VAL A CA 1
ATOM 785 C C . VAL A 1 99 ? -14.320 4.923 34.666 1.00 51.53 99 VAL A C 1
ATOM 787 O O . VAL A 1 99 ? -14.778 3.839 34.312 1.00 51.53 99 VAL A O 1
ATOM 790 N N . VAL A 1 100 ? -13.032 5.240 34.557 1.00 54.16 100 VAL A N 1
ATOM 791 C CA . VAL A 1 100 ? -11.983 4.252 34.456 1.00 54.16 100 VAL A CA 1
ATOM 792 C C . VAL A 1 100 ? -12.167 3.495 35.754 1.00 54.16 100 VAL A C 1
ATOM 794 O O . VAL A 1 100 ? -11.769 3.972 36.814 1.00 54.16 100 VAL A O 1
ATOM 797 N N . ALA A 1 101 ? -12.890 2.373 35.692 1.00 55.81 101 ALA A N 1
ATOM 798 C CA . ALA A 1 101 ? -12.716 1.339 36.682 1.00 55.81 101 ALA A CA 1
ATOM 799 C C . ALA A 1 101 ? -11.205 1.179 36.764 1.00 55.81 101 ALA A C 1
ATOM 801 O O . ALA A 1 101 ? -10.564 0.986 35.723 1.00 55.81 101 ALA A O 1
ATOM 802 N N . GLU A 1 102 ? -10.665 1.434 37.956 1.00 57.12 102 GLU A N 1
ATOM 803 C CA . GLU A 1 102 ? -9.243 1.337 38.246 1.00 57.12 102 GLU A CA 1
ATOM 804 C C . GLU A 1 102 ? -8.711 0.130 37.470 1.00 57.12 102 GLU A C 1
ATOM 806 O O . GLU A 1 102 ? -9.305 -0.949 37.612 1.00 57.12 102 GLU A O 1
ATOM 811 N N . PRO A 1 103 ? -7.733 0.310 36.555 1.00 52.09 103 PRO A N 1
ATOM 812 C CA . PRO A 1 103 ? -7.306 -0.770 35.688 1.00 52.09 103 PRO A CA 1
ATOM 813 C C . PRO A 1 103 ? -7.015 -1.959 36.583 1.00 52.09 103 PRO A C 1
ATOM 815 O O . PRO A 1 103 ? -6.162 -1.862 37.466 1.00 52.09 103 PRO A O 1
ATOM 818 N N . SER A 1 104 ? -7.774 -3.046 36.407 1.00 56.25 104 SER A N 1
ATOM 819 C CA . SER A 1 104 ? -7.457 -4.300 37.076 1.00 56.25 104 SER A CA 1
ATOM 820 C C . SER A 1 104 ? -5.992 -4.545 36.775 1.00 56.25 104 SER A C 1
ATOM 822 O O . SER A 1 104 ? -5.617 -4.600 35.602 1.00 56.25 104 SER A O 1
ATOM 824 N N . THR A 1 105 ? -5.164 -4.548 37.817 1.00 55.00 105 THR A N 1
ATOM 825 C CA . THR A 1 105 ? -3.721 -4.692 37.702 1.00 55.00 105 THR A CA 1
ATOM 826 C C . THR A 1 105 ? -3.461 -6.043 37.060 1.00 55.00 105 THR A C 1
ATOM 828 O O . THR A 1 105 ? -3.441 -7.080 37.721 1.00 55.00 105 THR A O 1
ATOM 831 N N . LEU A 1 106 ? -3.330 -6.042 35.732 1.00 56.91 106 LEU A N 1
ATOM 832 C CA . LEU A 1 106 ? -2.863 -7.203 35.004 1.00 56.91 106 LEU A CA 1
ATOM 833 C C . LEU A 1 106 ? -1.487 -7.558 35.579 1.00 56.91 106 LEU A C 1
ATOM 835 O O . LEU A 1 106 ? -0.711 -6.650 35.904 1.00 56.91 106 LEU A O 1
ATOM 839 N N . PRO A 1 107 ? -1.184 -8.852 35.760 1.00 59.81 107 PRO A N 1
ATOM 840 C CA . PRO A 1 107 ? 0.065 -9.278 36.368 1.00 59.81 107 PRO A CA 1
ATOM 841 C C . PRO A 1 107 ? 1.243 -8.618 35.640 1.00 59.81 107 PRO A C 1
ATOM 843 O O . PRO A 1 107 ? 1.381 -8.759 34.428 1.00 59.81 107 PRO A O 1
ATOM 846 N N . ASN A 1 108 ? 2.119 -7.921 36.376 1.00 60.06 108 ASN A N 1
ATOM 847 C CA . ASN A 1 108 ? 3.296 -7.203 35.849 1.00 60.06 108 ASN A CA 1
ATOM 848 C C . ASN A 1 108 ? 4.239 -8.065 34.969 1.00 60.06 108 ASN A C 1
ATOM 850 O O . ASN A 1 108 ? 5.172 -7.547 34.359 1.00 60.06 108 ASN A O 1
ATOM 854 N N . GLN A 1 109 ? 4.012 -9.379 34.896 1.00 60.72 109 GLN A N 1
ATOM 855 C CA . GLN A 1 109 ? 4.742 -10.327 34.061 1.00 60.72 109 GLN A CA 1
ATOM 856 C C . GLN A 1 109 ? 4.442 -10.164 32.557 1.00 60.72 109 GLN A C 1
ATOM 858 O O . GLN A 1 109 ? 5.336 -10.399 31.742 1.00 60.72 109 GLN A O 1
ATOM 863 N N . ASP A 1 110 ? 3.240 -9.709 32.184 1.00 71.00 110 ASP A N 1
ATOM 864 C CA . ASP A 1 110 ? 2.846 -9.556 30.775 1.00 71.00 110 ASP A CA 1
ATOM 865 C C . ASP A 1 110 ? 3.352 -8.249 30.150 1.00 71.00 110 ASP A C 1
ATOM 867 O O . ASP A 1 110 ? 3.685 -8.224 28.967 1.00 71.00 110 ASP A O 1
ATOM 871 N N . VAL A 1 111 ? 3.495 -7.182 30.946 1.00 83.00 111 VAL A N 1
ATOM 872 C CA . VAL A 1 111 ? 3.972 -5.870 30.468 1.00 83.00 111 VAL A CA 1
ATOM 873 C C . VAL A 1 111 ? 5.424 -5.951 30.007 1.00 83.00 111 VAL A C 1
ATOM 875 O O . VAL A 1 111 ? 5.737 -5.536 28.896 1.00 83.00 111 VAL A O 1
ATOM 878 N N . LYS A 1 112 ? 6.296 -6.574 30.809 1.00 88.62 112 LYS A N 1
ATOM 879 C CA . LYS A 1 112 ? 7.715 -6.735 30.463 1.00 88.62 112 LYS A CA 1
ATOM 880 C C . LYS A 1 112 ? 7.904 -7.558 29.188 1.00 88.62 112 LYS A C 1
ATOM 882 O O . LYS A 1 112 ? 8.690 -7.197 28.322 1.00 88.62 112 LYS A O 1
ATOM 887 N N . LYS A 1 113 ? 7.131 -8.639 29.041 1.00 88.94 113 LYS A N 1
ATOM 888 C CA . LYS A 1 113 ? 7.135 -9.453 27.821 1.00 88.94 113 LYS A CA 1
ATOM 889 C C . LYS A 1 113 ? 6.686 -8.634 26.608 1.00 88.94 113 LYS A C 1
ATOM 891 O O . LYS A 1 113 ? 7.255 -8.788 25.531 1.00 88.94 113 LYS A O 1
ATOM 896 N N . LEU A 1 114 ? 5.690 -7.763 26.776 1.00 88.25 114 LEU A N 1
ATOM 897 C CA . LEU A 1 114 ? 5.225 -6.870 25.717 1.00 88.25 114 LEU A CA 1
ATOM 898 C C . LEU A 1 114 ? 6.307 -5.854 25.317 1.00 88.25 114 LEU A C 1
ATOM 900 O O . LEU A 1 114 ? 6.552 -5.653 24.128 1.00 88.25 114 LEU A O 1
ATOM 904 N N . GLU A 1 115 ? 6.990 -5.254 26.290 1.00 92.12 115 GLU A N 1
ATOM 905 C CA . GLU A 1 115 ? 8.109 -4.329 26.062 1.00 92.12 115 GLU A CA 1
ATOM 906 C C . GLU A 1 115 ? 9.270 -5.013 25.326 1.00 92.12 115 GLU A C 1
ATOM 908 O O . GLU A 1 115 ? 9.786 -4.473 24.343 1.00 92.12 115 GLU A O 1
ATOM 913 N N . ASP A 1 116 ? 9.618 -6.239 25.721 1.00 93.06 116 ASP A N 1
ATOM 914 C CA . ASP A 1 116 ? 10.626 -7.058 25.041 1.00 93.06 116 ASP A CA 1
ATOM 915 C C . ASP A 1 116 ? 10.210 -7.362 23.587 1.00 93.06 116 ASP A C 1
ATOM 917 O O . ASP A 1 116 ? 11.020 -7.285 22.662 1.00 93.06 116 ASP A O 1
ATOM 921 N N . THR A 1 117 ? 8.927 -7.647 23.335 1.00 92.50 117 THR A N 1
ATOM 922 C CA . THR A 1 117 ? 8.443 -7.842 21.955 1.00 92.50 117 THR A CA 1
ATOM 923 C C . THR A 1 117 ? 8.460 -6.555 21.133 1.00 92.50 117 THR A C 1
ATOM 925 O O . THR A 1 117 ? 8.790 -6.592 19.949 1.00 92.50 117 THR A O 1
ATOM 928 N N . LEU A 1 118 ? 8.152 -5.411 21.747 1.00 94.31 118 LEU A N 1
ATOM 929 C CA . LEU A 1 118 ? 8.129 -4.112 21.079 1.00 94.31 118 LEU A CA 1
ATOM 930 C C . LEU A 1 118 ? 9.544 -3.668 20.699 1.00 94.31 118 LEU A C 1
ATOM 932 O O . LEU A 1 118 ? 9.761 -3.190 19.587 1.00 94.31 118 LEU A O 1
ATOM 936 N N . THR A 1 119 ? 10.518 -3.866 21.589 1.00 95.38 119 THR A N 1
ATOM 937 C CA . THR A 1 119 ? 11.932 -3.585 21.297 1.00 95.38 119 THR A CA 1
ATOM 938 C C . THR A 1 119 ? 12.468 -4.481 20.186 1.00 95.38 119 THR A C 1
ATOM 940 O O . THR A 1 119 ? 13.137 -3.979 19.284 1.00 95.38 119 THR A O 1
ATOM 943 N N . LYS A 1 120 ? 12.100 -5.768 20.176 1.00 96.62 120 LYS A N 1
ATOM 944 C CA . LYS A 1 120 ? 12.450 -6.685 19.086 1.00 96.62 120 LYS A CA 1
ATOM 945 C C . LYS A 1 120 ? 11.865 -6.241 17.740 1.00 96.62 120 LYS A C 1
ATOM 947 O O . LYS A 1 120 ? 12.590 -6.183 16.754 1.00 96.62 120 LYS A O 1
ATOM 952 N N . MET A 1 121 ? 10.577 -5.896 17.700 1.00 93.81 121 MET A N 1
ATOM 953 C CA . MET A 1 121 ? 9.923 -5.446 16.462 1.00 93.81 121 MET A CA 1
ATOM 954 C C . MET A 1 121 ? 10.518 -4.136 15.936 1.00 93.81 121 MET A C 1
ATOM 956 O O . MET A 1 121 ? 10.667 -3.980 14.729 1.00 93.81 121 MET A O 1
ATOM 960 N N . LYS A 1 122 ? 10.910 -3.215 16.826 1.00 95.31 122 LYS A N 1
ATOM 961 C CA . LYS A 1 122 ? 11.630 -1.994 16.434 1.00 95.31 122 LYS A CA 1
ATOM 962 C C . LYS A 1 122 ? 12.984 -2.303 15.804 1.00 95.31 122 LYS A C 1
ATOM 964 O O . LYS A 1 122 ? 13.256 -1.809 14.724 1.00 95.31 122 LYS A O 1
ATOM 969 N N . GLN A 1 123 ? 13.779 -3.175 16.426 1.00 97.56 123 GLN A N 1
ATOM 970 C CA . GLN A 1 123 ? 15.064 -3.598 15.861 1.00 97.56 123 GLN A CA 1
ATOM 971 C C . GLN A 1 123 ? 14.901 -4.256 14.489 1.00 97.56 123 GLN A C 1
ATOM 973 O O . GLN A 1 123 ? 15.678 -3.980 13.584 1.00 97.56 123 GLN A O 1
ATOM 978 N N . GLU A 1 124 ? 13.894 -5.119 14.323 1.00 96.50 124 GLU A N 1
ATOM 979 C CA . GLU A 1 124 ? 13.590 -5.707 13.017 1.00 96.50 124 GLU A CA 1
ATOM 980 C C . GLU A 1 124 ? 13.223 -4.616 12.002 1.00 96.50 124 GLU A C 1
ATOM 982 O O . GLU A 1 124 ? 13.765 -4.626 10.901 1.00 96.50 124 GLU A O 1
ATOM 987 N N . SER A 1 125 ? 12.376 -3.650 12.372 1.00 96.38 125 SER A N 1
ATOM 988 C CA . SER A 1 125 ? 12.015 -2.513 11.512 1.00 96.38 125 SER A CA 1
ATOM 989 C C . SER A 1 125 ? 13.237 -1.707 11.068 1.00 96.38 125 SER A C 1
ATOM 991 O O . SER A 1 125 ? 13.411 -1.490 9.871 1.00 96.38 125 SER A O 1
ATOM 993 N N . ASP A 1 126 ? 14.109 -1.332 12.005 1.00 96.69 126 ASP A N 1
ATOM 994 C CA . ASP A 1 126 ? 15.319 -0.552 11.725 1.00 96.69 126 ASP A CA 1
ATOM 995 C C . ASP A 1 126 ? 16.257 -1.318 10.770 1.00 96.69 126 ASP A C 1
ATOM 997 O O . ASP A 1 126 ? 16.789 -0.759 9.810 1.00 96.69 126 ASP A O 1
ATOM 1001 N N . LEU A 1 127 ? 16.401 -2.636 10.965 1.00 97.88 127 LEU A N 1
ATOM 1002 C CA . LEU A 1 127 ? 17.166 -3.492 10.055 1.00 97.88 127 LEU A CA 1
ATOM 1003 C C . LEU A 1 127 ? 16.552 -3.522 8.651 1.00 97.88 127 LEU A C 1
ATOM 1005 O O . LEU A 1 127 ? 17.281 -3.453 7.660 1.00 97.88 127 LEU A O 1
ATOM 1009 N N . TRP A 1 128 ? 15.227 -3.639 8.542 1.00 95.12 128 TRP A N 1
ATOM 1010 C CA . TRP A 1 128 ? 14.549 -3.624 7.245 1.00 95.12 128 TRP A CA 1
ATOM 1011 C C . TRP A 1 128 ? 14.732 -2.286 6.522 1.00 95.12 128 TRP A C 1
ATOM 1013 O O . TRP A 1 128 ? 14.934 -2.292 5.306 1.00 95.12 128 TRP A O 1
ATOM 1023 N N . GLU A 1 129 ? 14.735 -1.165 7.242 1.00 96.75 129 GLU A N 1
ATOM 1024 C CA . GLU A 1 129 ? 15.027 0.157 6.676 1.00 96.75 129 GLU A CA 1
ATOM 1025 C C . GLU A 1 129 ? 16.463 0.243 6.134 1.00 96.75 129 GLU A C 1
ATOM 1027 O O . GLU A 1 129 ? 16.673 0.654 4.988 1.00 96.75 129 GLU A O 1
ATOM 1032 N N . GLU A 1 130 ? 17.460 -0.227 6.888 1.00 97.81 130 GLU A N 1
ATOM 1033 C CA . GLU A 1 130 ? 18.857 -0.274 6.426 1.00 97.81 130 GLU A CA 1
ATOM 1034 C C . GLU A 1 130 ? 19.036 -1.160 5.180 1.00 97.81 130 GLU A C 1
ATOM 1036 O O . GLU A 1 130 ? 19.746 -0.798 4.225 1.00 97.81 130 GLU A O 1
ATOM 1041 N N . TRP A 1 131 ? 18.370 -2.318 5.158 1.00 97.88 131 TRP A N 1
ATOM 1042 C CA . TRP A 1 131 ? 18.350 -3.215 4.003 1.00 97.88 131 TRP A CA 1
ATOM 1043 C C . TRP A 1 131 ? 17.699 -2.560 2.792 1.00 97.88 131 TRP A C 1
ATOM 1045 O O . TRP A 1 131 ? 18.242 -2.647 1.687 1.00 97.88 131 TRP A O 1
ATOM 1055 N N . PHE A 1 132 ? 16.573 -1.879 2.995 1.00 97.69 132 PHE A N 1
ATOM 1056 C CA . PHE A 1 132 ? 15.872 -1.158 1.943 1.00 97.69 132 PHE A CA 1
ATOM 1057 C C . PHE A 1 132 ? 16.754 -0.063 1.337 1.00 97.69 132 PHE A C 1
ATOM 1059 O O . PHE A 1 132 ? 16.884 0.007 0.112 1.00 97.69 132 PHE A O 1
ATOM 1066 N N . HIS A 1 133 ? 17.439 0.733 2.160 1.00 97.69 133 HIS A N 1
ATOM 1067 C CA . HIS A 1 133 ? 18.373 1.752 1.676 1.00 97.69 133 HIS A CA 1
ATOM 1068 C C . HIS A 1 133 ? 19.561 1.146 0.923 1.00 97.69 133 HIS A C 1
ATOM 1070 O O . HIS A 1 133 ? 19.961 1.643 -0.133 1.00 97.69 133 HIS A O 1
ATOM 1076 N N . THR A 1 134 ? 20.109 0.039 1.424 1.00 97.75 134 THR A N 1
ATOM 1077 C CA . THR A 1 134 ? 21.224 -0.656 0.769 1.00 97.75 134 THR A CA 1
ATOM 1078 C C . THR A 1 134 ? 20.818 -1.224 -0.589 1.00 97.75 134 THR A C 1
ATOM 1080 O O . THR A 1 134 ? 21.562 -1.080 -1.562 1.00 97.75 134 THR A O 1
ATOM 1083 N N . LEU A 1 135 ? 19.646 -1.854 -0.669 1.00 97.69 135 LEU A N 1
ATOM 1084 C CA . LEU A 1 135 ? 19.097 -2.376 -1.917 1.00 97.69 135 LEU A CA 1
ATOM 1085 C C . LEU A 1 135 ? 18.753 -1.254 -2.895 1.00 97.69 135 LEU A C 1
ATOM 1087 O O . LEU A 1 135 ? 19.056 -1.387 -4.077 1.00 97.69 135 LEU A O 1
ATOM 1091 N N . SER A 1 136 ? 18.197 -0.145 -2.407 1.00 96.69 136 SER A N 1
ATOM 1092 C CA . SER A 1 136 ? 17.874 1.026 -3.230 1.00 96.69 136 SER A CA 1
ATOM 1093 C C . SER A 1 136 ? 19.126 1.614 -3.873 1.00 96.69 136 SER A C 1
ATOM 1095 O O . SER A 1 136 ? 19.162 1.795 -5.085 1.00 96.69 136 SER A O 1
ATOM 1097 N N . ARG A 1 137 ? 20.208 1.784 -3.103 1.00 97.88 137 ARG A N 1
ATOM 1098 C CA . ARG A 1 137 ? 21.501 2.227 -3.645 1.00 97.88 137 ARG A CA 1
ATOM 1099 C C . ARG A 1 137 ? 22.039 1.277 -4.717 1.00 97.88 137 ARG A C 1
ATOM 1101 O O . ARG A 1 137 ? 22.443 1.725 -5.782 1.00 97.88 137 ARG A O 1
ATOM 1108 N N . LYS A 1 138 ? 22.018 -0.038 -4.469 1.00 98.06 138 LYS A N 1
ATOM 1109 C CA . LYS A 1 138 ? 22.446 -1.024 -5.480 1.00 98.06 138 LYS A CA 1
ATOM 1110 C C . LYS A 1 138 ? 21.572 -0.987 -6.731 1.00 98.06 138 LYS A C 1
ATOM 1112 O O . LYS A 1 138 ? 22.069 -1.205 -7.831 1.00 98.06 138 LYS A O 1
ATOM 1117 N N . HIS A 1 139 ? 20.273 -0.750 -6.568 1.00 97.56 139 HIS A N 1
ATOM 1118 C CA . HIS A 1 139 ? 19.361 -0.611 -7.693 1.00 97.56 139 HIS A CA 1
ATOM 1119 C C . HIS A 1 139 ? 19.729 0.607 -8.542 1.00 97.56 139 HIS A C 1
ATOM 1121 O O . HIS A 1 139 ? 19.839 0.479 -9.757 1.00 97.56 139 HIS A O 1
ATOM 1127 N N . GLU A 1 140 ? 19.985 1.751 -7.911 1.00 97.88 140 GLU A N 1
ATOM 1128 C CA . GLU A 1 140 ? 20.440 2.966 -8.593 1.00 97.88 140 GLU A CA 1
ATOM 1129 C C . GLU A 1 140 ? 21.783 2.760 -9.312 1.00 97.88 140 GLU A C 1
ATOM 1131 O O . GLU A 1 140 ? 21.922 3.154 -10.470 1.00 97.88 140 GLU A O 1
ATOM 1136 N N . GLU A 1 141 ? 22.746 2.081 -8.679 1.00 97.81 141 GLU A N 1
ATOM 1137 C CA . GLU A 1 141 ? 24.038 1.737 -9.294 1.00 97.81 141 GLU A CA 1
ATOM 1138 C C . GLU A 1 141 ? 23.861 0.875 -10.556 1.00 97.81 141 GLU A C 1
ATOM 1140 O O . GLU A 1 141 ? 24.429 1.180 -11.606 1.00 97.81 141 GLU A O 1
ATOM 1145 N N . LEU A 1 142 ? 23.032 -0.172 -10.488 1.00 97.12 142 LEU A N 1
ATOM 1146 C CA . LEU A 1 142 ? 22.759 -1.044 -11.635 1.00 97.12 142 LEU A CA 1
ATOM 1147 C C . LEU A 1 142 ? 21.976 -0.332 -12.743 1.00 97.12 142 LEU A C 1
ATOM 1149 O O . LEU A 1 142 ? 22.192 -0.612 -13.922 1.00 97.12 142 LEU A O 1
ATOM 1153 N N . GLN A 1 143 ? 21.078 0.587 -12.386 1.00 97.00 143 GLN A N 1
ATOM 1154 C CA . GLN A 1 143 ? 20.368 1.423 -13.355 1.00 97.00 143 GLN A CA 1
ATOM 1155 C C . GLN A 1 143 ? 21.339 2.321 -14.121 1.00 97.00 143 GLN A C 1
ATOM 1157 O O . GLN A 1 143 ? 21.250 2.413 -15.346 1.00 97.00 143 GLN A O 1
ATOM 1162 N N . LEU A 1 144 ? 22.293 2.938 -13.419 1.00 97.38 144 LEU A N 1
ATOM 1163 C CA . LEU A 1 144 ? 23.322 3.757 -14.049 1.00 97.38 144 LEU A CA 1
ATOM 1164 C C . LEU A 1 144 ? 24.216 2.915 -14.969 1.00 97.38 144 LEU A C 1
ATOM 1166 O O . LEU A 1 144 ? 24.392 3.269 -16.130 1.00 97.38 144 LEU A O 1
ATOM 1170 N N . GLU A 1 145 ? 24.688 1.754 -14.506 1.00 97.62 145 GLU A N 1
ATOM 1171 C CA . GLU A 1 145 ? 25.498 0.848 -15.331 1.00 97.62 145 GLU A CA 1
ATOM 1172 C C . GLU A 1 145 ? 24.731 0.361 -16.573 1.00 97.62 145 GLU A C 1
ATOM 1174 O O . GLU A 1 145 ? 25.290 0.262 -17.669 1.00 97.62 145 GLU A O 1
ATOM 1179 N N . SER A 1 146 ? 23.437 0.061 -16.427 1.00 95.81 146 SER A N 1
ATOM 1180 C CA . SER A 1 146 ? 22.583 -0.304 -17.558 1.00 95.81 146 SER A CA 1
ATOM 1181 C C . SER A 1 146 ? 22.435 0.848 -18.548 1.00 95.81 146 SER A C 1
ATOM 1183 O O . SER A 1 146 ? 22.403 0.605 -19.755 1.00 95.81 146 SER A O 1
ATOM 1185 N N . LYS A 1 147 ? 22.333 2.086 -18.061 1.00 97.31 147 LYS A N 1
ATOM 1186 C CA . LYS A 1 147 ? 22.231 3.272 -18.909 1.00 97.31 147 LYS A CA 1
ATOM 1187 C C . LYS A 1 147 ? 23.524 3.505 -19.691 1.00 97.31 147 LYS A C 1
ATOM 1189 O O . LYS A 1 147 ? 23.456 3.623 -20.911 1.00 97.31 147 LYS A O 1
ATOM 1194 N N . ASP A 1 148 ? 24.678 3.449 -19.030 1.00 97.06 148 ASP A N 1
ATOM 1195 C CA . ASP A 1 148 ? 25.991 3.602 -19.671 1.00 97.06 148 ASP A CA 1
ATOM 1196 C C . ASP A 1 148 ? 26.219 2.533 -20.756 1.00 97.06 148 ASP A C 1
ATOM 1198 O O . ASP A 1 148 ? 26.734 2.815 -21.841 1.00 97.06 148 ASP A O 1
ATOM 1202 N N . LYS A 1 149 ? 25.793 1.287 -20.494 1.00 97.31 149 LYS A N 1
ATOM 1203 C CA . LYS A 1 149 ? 25.844 0.202 -21.488 1.00 97.31 149 LYS A CA 1
ATOM 1204 C C . LYS A 1 149 ? 24.932 0.470 -22.684 1.00 97.31 149 LYS A C 1
ATOM 1206 O O . LYS A 1 149 ? 25.349 0.208 -23.810 1.00 97.31 149 LYS A O 1
ATOM 1211 N N . ASN A 1 150 ? 23.725 0.989 -22.462 1.00 96.00 150 ASN A N 1
ATOM 1212 C CA . ASN A 1 150 ? 22.801 1.335 -23.543 1.00 96.00 150 ASN A CA 1
ATOM 1213 C C . ASN A 1 150 ? 23.344 2.483 -24.410 1.00 96.00 150 ASN A C 1
ATOM 1215 O O . ASN A 1 150 ? 23.301 2.381 -25.633 1.00 96.00 150 ASN A O 1
ATOM 1219 N N . GLU A 1 151 ? 23.927 3.520 -23.801 1.00 97.19 151 GLU A N 1
ATOM 1220 C CA . GLU A 1 151 ? 24.583 4.618 -24.531 1.00 97.19 151 GLU A CA 1
ATOM 1221 C C . GLU A 1 151 ? 25.763 4.105 -25.375 1.00 97.19 151 GLU A C 1
ATOM 1223 O O . GLU A 1 151 ? 25.954 4.505 -26.525 1.00 97.19 151 GLU A O 1
ATOM 1228 N N . LEU A 1 152 ? 26.545 3.157 -24.843 1.00 97.12 152 LEU A N 1
ATOM 1229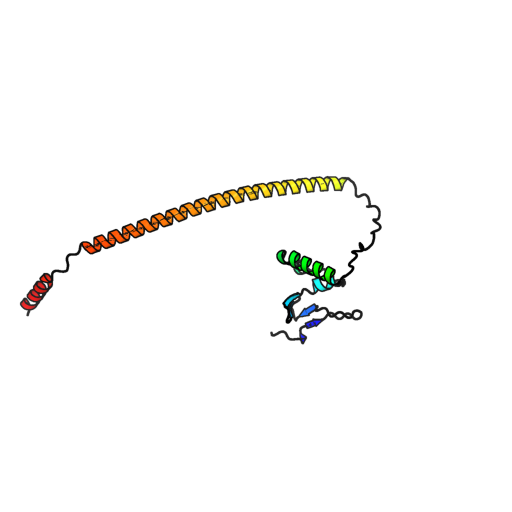 C CA . LEU A 1 152 ? 27.634 2.540 -25.598 1.00 97.12 152 LEU A CA 1
ATOM 1230 C C . LEU A 1 152 ? 27.125 1.727 -26.798 1.00 97.12 152 LEU A C 1
ATOM 1232 O O . LEU A 1 152 ? 27.755 1.748 -27.858 1.00 97.12 152 LEU A O 1
ATOM 1236 N N . ILE A 1 153 ? 26.011 1.007 -26.635 1.00 96.69 153 ILE A N 1
ATOM 1237 C CA . ILE A 1 153 ? 25.372 0.257 -27.723 1.00 96.69 153 ILE A CA 1
ATOM 1238 C C . ILE A 1 153 ? 24.947 1.215 -28.836 1.00 96.69 153 ILE A C 1
ATOM 1240 O O . ILE A 1 153 ? 25.317 0.982 -29.985 1.00 96.69 153 ILE A O 1
ATOM 1244 N N . GLU A 1 154 ? 24.287 2.323 -28.501 1.00 95.69 154 GLU A N 1
ATOM 1245 C CA . GLU A 1 154 ? 23.850 3.337 -29.470 1.00 95.69 154 GLU A CA 1
ATOM 1246 C C . GLU A 1 154 ? 25.032 3.885 -30.294 1.00 95.69 154 GLU A C 1
ATOM 1248 O O . GLU A 1 154 ? 25.004 3.886 -31.526 1.00 95.69 154 GLU A O 1
ATOM 1253 N N . ILE A 1 155 ? 26.146 4.231 -29.637 1.00 96.75 155 ILE A N 1
ATOM 1254 C CA . ILE A 1 155 ? 27.364 4.705 -30.321 1.00 96.75 155 ILE A CA 1
ATOM 1255 C C . ILE A 1 155 ? 27.943 3.641 -31.270 1.00 96.75 155 ILE A C 1
ATOM 1257 O O . ILE A 1 155 ? 28.472 3.959 -32.346 1.00 96.75 155 ILE A O 1
ATOM 1261 N N . LEU A 1 156 ? 27.919 2.370 -30.863 1.00 95.81 156 LEU A N 1
ATOM 1262 C CA . LEU A 1 156 ? 28.426 1.271 -31.683 1.00 95.81 156 LEU A CA 1
ATOM 1263 C C . LEU A 1 156 ? 27.524 0.997 -32.887 1.00 95.81 156 LEU A C 1
ATOM 1265 O O . LEU A 1 156 ? 28.056 0.752 -33.977 1.00 95.81 156 LEU A O 1
ATOM 1269 N N . GLU A 1 157 ? 26.208 1.071 -32.706 1.00 95.81 157 GLU A N 1
ATOM 1270 C CA . GLU A 1 157 ? 25.213 0.956 -33.772 1.00 95.81 157 GLU A CA 1
ATOM 1271 C C . GLU A 1 157 ? 25.392 2.077 -34.800 1.00 95.81 157 GLU A C 1
ATOM 1273 O O . GLU A 1 157 ? 25.574 1.786 -35.986 1.00 95.81 157 GLU A O 1
ATOM 1278 N N . ASP A 1 158 ? 25.509 3.331 -34.361 1.00 95.00 158 ASP A N 1
ATOM 1279 C CA . ASP A 1 158 ? 25.778 4.477 -35.238 1.00 95.00 158 ASP A CA 1
ATOM 1280 C C . ASP A 1 158 ? 27.067 4.296 -36.050 1.00 95.00 158 ASP A C 1
ATOM 1282 O O . ASP A 1 158 ? 27.113 4.534 -37.266 1.00 95.00 158 ASP A O 1
ATOM 1286 N N . ARG A 1 159 ? 28.140 3.820 -35.404 1.00 94.62 159 ARG A N 1
ATOM 1287 C CA . ARG A 1 159 ? 29.412 3.537 -36.087 1.00 94.62 159 ARG A CA 1
ATOM 1288 C C . ARG A 1 159 ? 29.285 2.374 -37.075 1.00 94.62 159 ARG A C 1
ATOM 1290 O O . ARG A 1 159 ? 29.969 2.377 -38.103 1.00 94.62 159 ARG A O 1
ATOM 1297 N N . ALA A 1 160 ? 28.487 1.355 -36.768 1.00 91.25 160 ALA A N 1
ATOM 1298 C CA . ALA A 1 160 ? 28.234 0.241 -37.677 1.00 91.25 160 ALA A CA 1
ATOM 1299 C C . ALA A 1 160 ? 27.445 0.706 -38.910 1.00 91.25 160 ALA A C 1
ATOM 1301 O O . ALA A 1 160 ? 27.882 0.445 -40.032 1.00 91.25 160 ALA A O 1
ATOM 1302 N N . VAL A 1 161 ? 26.378 1.488 -38.713 1.00 91.44 161 VAL A N 1
ATOM 1303 C CA . VAL A 1 161 ? 25.570 2.078 -39.793 1.00 91.44 161 VAL A CA 1
ATOM 1304 C C . VAL A 1 161 ? 26.420 2.980 -40.686 1.00 91.44 161 VAL A C 1
ATOM 1306 O O . VAL A 1 161 ? 26.347 2.880 -41.912 1.00 91.44 161 VAL A O 1
ATOM 1309 N N . LYS A 1 162 ? 27.273 3.830 -40.099 1.00 89.56 162 LYS A N 1
ATOM 1310 C CA . LYS A 1 162 ? 28.167 4.703 -40.871 1.00 89.56 162 LYS A CA 1
ATOM 1311 C C . LYS A 1 162 ? 29.136 3.906 -41.749 1.00 89.56 162 LYS A C 1
ATOM 1313 O O . LYS A 1 162 ? 29.259 4.204 -42.933 1.00 89.56 162 LYS A O 1
ATOM 1318 N N . ARG A 1 163 ? 29.770 2.864 -41.198 1.00 85.38 163 ARG A N 1
ATOM 1319 C CA . ARG A 1 163 ? 30.667 1.979 -41.965 1.00 85.38 163 ARG A CA 1
ATOM 1320 C C . ARG A 1 163 ? 29.939 1.240 -43.083 1.00 85.38 163 ARG A C 1
ATOM 1322 O O . ARG A 1 163 ? 30.512 1.047 -44.151 1.00 85.38 163 ARG A O 1
ATOM 1329 N N . GLN A 1 164 ? 28.69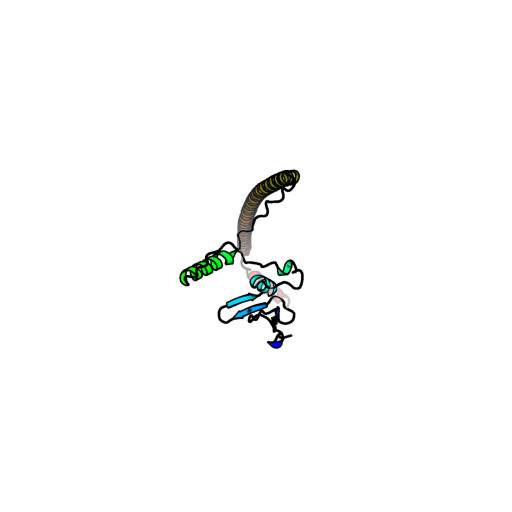3 0.836 -42.852 1.00 80.69 164 GLN A N 1
ATOM 1330 C CA . GLN A 1 164 ? 27.894 0.173 -43.875 1.00 80.69 164 GLN A CA 1
ATOM 1331 C C . GLN A 1 164 ? 27.565 1.120 -45.037 1.00 80.69 164 GLN A C 1
ATOM 1333 O O . GLN A 1 164 ? 27.784 0.744 -46.185 1.00 80.69 164 GLN A O 1
ATOM 1338 N N . ARG A 1 165 ? 27.158 2.366 -44.753 1.00 78.25 165 ARG A N 1
ATOM 1339 C CA . ARG A 1 165 ? 26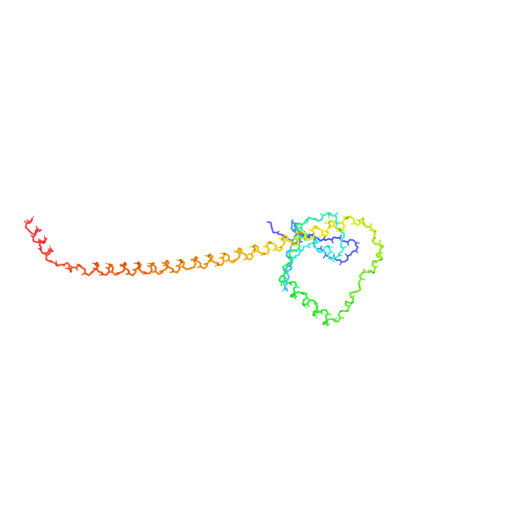.937 3.390 -45.792 1.00 78.25 165 ARG A CA 1
ATOM 1340 C C . ARG A 1 165 ? 28.205 3.682 -46.594 1.00 78.25 165 ARG A C 1
ATOM 1342 O O . ARG A 1 165 ? 28.171 3.643 -47.815 1.00 78.25 165 ARG A O 1
ATOM 1349 N N . GLU A 1 166 ? 29.341 3.877 -45.922 1.00 77.44 166 GLU A N 1
ATOM 1350 C CA . GLU A 1 166 ? 30.633 4.109 -46.592 1.00 77.44 166 GLU A CA 1
ATOM 1351 C C . GLU A 1 166 ? 31.045 2.923 -47.489 1.00 77.44 166 GLU A C 1
ATOM 1353 O O . GLU A 1 166 ? 31.584 3.117 -48.578 1.00 77.44 166 GLU A O 1
ATOM 1358 N N . SER A 1 167 ? 30.760 1.686 -47.068 1.00 70.44 167 SER A N 1
ATOM 1359 C CA . SER A 1 167 ? 31.008 0.477 -47.863 1.00 70.44 167 SER A CA 1
ATOM 1360 C C . SER A 1 167 ? 30.066 0.356 -49.070 1.00 70.44 167 SER A C 1
ATOM 1362 O O . SER A 1 167 ? 30.497 -0.070 -50.144 1.00 70.44 167 SER A O 1
ATOM 1364 N N . GLU A 1 168 ? 28.791 0.715 -48.922 1.00 67.50 168 GLU A N 1
ATOM 1365 C CA . GLU A 1 168 ? 27.799 0.733 -50.009 1.00 67.50 168 GLU A CA 1
ATOM 1366 C C . GLU A 1 168 ? 28.106 1.834 -51.046 1.00 67.50 168 GLU A C 1
ATOM 1368 O O . GLU A 1 168 ? 28.000 1.595 -52.257 1.00 67.50 168 GLU A O 1
ATOM 1373 N N . ASP A 1 169 ? 28.593 2.992 -50.594 1.00 62.12 169 ASP A N 1
ATOM 1374 C CA . ASP A 1 169 ? 29.027 4.106 -51.447 1.00 62.12 169 ASP A CA 1
ATOM 1375 C C . ASP A 1 169 ? 30.299 3.759 -52.247 1.00 62.12 169 ASP A C 1
ATOM 1377 O O . ASP A 1 169 ? 30.396 4.050 -53.444 1.00 62.12 169 ASP A O 1
ATOM 1381 N N . LEU A 1 170 ? 31.266 3.067 -51.628 1.00 59.88 170 LEU A N 1
ATOM 1382 C CA . LEU A 1 170 ? 32.471 2.572 -52.312 1.00 59.88 170 LEU A CA 1
ATOM 1383 C C . LEU A 1 170 ? 32.157 1.441 -53.304 1.00 59.88 170 LEU A C 1
ATOM 1385 O O . LEU A 1 170 ? 32.766 1.376 -54.375 1.00 59.88 170 LEU A O 1
ATOM 1389 N N . SER A 1 171 ? 31.186 0.581 -52.986 1.00 56.84 171 SER A N 1
ATOM 1390 C CA . SER A 1 171 ? 30.725 -0.486 -53.884 1.00 56.84 171 SER A CA 1
ATOM 1391 C C . SER A 1 171 ? 30.028 0.085 -55.130 1.00 56.84 171 SER A C 1
ATOM 1393 O O . SER A 1 171 ? 30.289 -0.365 -56.250 1.00 56.84 171 SER A O 1
ATOM 1395 N N . SER A 1 172 ? 29.243 1.158 -54.966 1.00 54.88 172 SER A N 1
ATOM 1396 C CA . SER A 1 172 ? 28.536 1.847 -56.060 1.00 54.88 172 SER A CA 1
ATOM 1397 C C . SER A 1 172 ? 29.454 2.656 -56.991 1.00 54.88 172 SER A C 1
ATOM 1399 O O . SER A 1 172 ? 29.093 2.912 -58.138 1.00 54.88 172 SER A O 1
ATOM 1401 N N . SER A 1 173 ? 30.657 3.025 -56.537 1.00 54.53 173 SER A N 1
ATOM 1402 C CA . SER A 1 173 ? 31.644 3.790 -57.320 1.00 54.53 173 SER A CA 1
ATOM 1403 C C . SER A 1 173 ? 32.521 2.915 -58.242 1.00 54.53 173 SER A C 1
ATOM 1405 O O . SER A 1 173 ? 33.149 3.418 -59.173 1.00 54.53 173 SER A O 1
ATOM 1407 N N . SER A 1 174 ? 32.556 1.590 -58.036 1.00 48.12 174 SER A N 1
ATOM 1408 C CA . SER A 1 174 ? 33.469 0.686 -58.766 1.00 48.12 174 SER A CA 1
ATOM 1409 C C . SER A 1 174 ? 32.929 0.102 -60.080 1.00 48.12 174 SER A C 1
ATOM 1411 O O . SER A 1 174 ? 33.660 -0.598 -60.782 1.00 48.12 174 SER A O 1
ATOM 1413 N N . MET A 1 175 ? 31.678 0.385 -60.452 1.00 45.28 175 MET A N 1
ATOM 1414 C CA . MET A 1 175 ? 31.109 -0.099 -61.712 1.00 45.28 175 MET A CA 1
ATOM 1415 C C . MET A 1 175 ? 31.314 0.940 -62.824 1.00 45.28 175 MET A C 1
ATOM 1417 O O . MET A 1 175 ? 30.650 1.979 -62.804 1.00 45.28 175 MET A O 1
ATOM 1421 N N . PRO A 1 176 ? 32.189 0.699 -63.825 1.00 54.84 176 PRO A N 1
ATOM 1422 C CA . PRO A 1 176 ? 32.172 1.521 -65.026 1.00 54.84 176 PRO A CA 1
ATOM 1423 C C . PRO A 1 176 ? 30.789 1.384 -65.685 1.00 54.84 176 PRO A C 1
ATOM 1425 O O . PRO A 1 176 ? 30.214 0.289 -65.669 1.00 54.84 176 PRO A O 1
ATOM 1428 N N . PRO A 1 177 ? 30.232 2.460 -66.273 1.00 58.28 177 PRO A N 1
ATOM 1429 C CA . PRO A 1 177 ? 28.955 2.372 -66.969 1.00 58.28 177 PRO A CA 1
ATOM 1430 C C . PRO A 1 177 ? 29.037 1.253 -68.015 1.00 58.28 177 PRO A C 1
ATOM 1432 O O . PRO A 1 177 ? 30.088 1.104 -68.652 1.00 58.28 177 PRO A O 1
ATOM 1435 N N . PRO A 1 178 ? 27.973 0.449 -68.202 1.00 55.31 178 PRO A N 1
ATOM 1436 C CA . PRO A 1 178 ? 28.006 -0.661 -69.137 1.00 55.31 178 PRO A CA 1
ATOM 1437 C C . PRO A 1 178 ? 28.288 -0.098 -70.529 1.00 55.31 178 PRO A C 1
ATOM 1439 O O . PRO A 1 178 ? 27.432 0.522 -71.160 1.00 55.31 178 PRO A O 1
ATOM 1442 N N . SER A 1 179 ? 29.525 -0.274 -70.995 1.00 62.66 179 SER A N 1
ATOM 1443 C CA . SER A 1 179 ? 29.909 0.105 -72.345 1.00 62.66 179 SER A CA 1
ATOM 1444 C C . SER A 1 179 ? 29.028 -0.695 -73.296 1.00 62.66 179 SER A C 1
ATOM 1446 O O . SER A 1 179 ? 29.100 -1.925 -73.341 1.00 62.66 179 SER A O 1
ATOM 1448 N N . GLY A 1 180 ? 28.193 0.000 -74.072 1.00 61.34 180 GLY A N 1
ATOM 1449 C CA . GLY A 1 180 ? 27.305 -0.585 -75.083 1.00 61.34 180 GLY A CA 1
ATOM 1450 C C . GLY A 1 180 ? 28.029 -1.366 -76.192 1.00 61.34 180 GLY A C 1
ATOM 1451 O O . GLY A 1 180 ? 27.389 -1.819 -77.138 1.00 61.34 180 GLY A O 1
ATOM 1452 N N . ALA A 1 181 ? 29.349 -1.542 -76.086 1.00 60.62 181 ALA A N 1
ATOM 1453 C CA . ALA A 1 181 ? 30.170 -2.392 -76.935 1.00 60.62 181 ALA A CA 1
ATOM 1454 C C . ALA A 1 181 ? 29.693 -3.856 -76.954 1.00 60.62 181 ALA A C 1
ATOM 1456 O O . ALA A 1 181 ? 29.661 -4.460 -78.022 1.00 60.62 181 ALA A O 1
ATOM 1457 N N . TRP A 1 182 ? 29.235 -4.407 -75.823 1.00 56.75 182 TRP A N 1
ATOM 1458 C CA . TRP A 1 182 ? 28.728 -5.788 -75.772 1.00 56.75 182 TRP A CA 1
ATOM 1459 C C . TRP A 1 182 ? 27.437 -5.976 -76.570 1.00 56.75 182 TRP A C 1
ATOM 1461 O O . TRP A 1 182 ? 27.232 -7.030 -77.164 1.00 56.75 182 TRP A O 1
ATOM 1471 N N . LYS A 1 183 ? 26.600 -4.934 -76.651 1.00 66.38 183 LYS A N 1
ATOM 1472 C CA . LYS A 1 183 ? 25.354 -4.971 -77.426 1.00 66.38 183 LYS A CA 1
ATOM 1473 C C . LYS A 1 183 ? 25.643 -5.133 -78.920 1.00 66.38 183 LYS A C 1
ATOM 1475 O O . LYS A 1 183 ? 25.069 -6.001 -79.558 1.00 66.38 183 LYS A O 1
ATOM 1480 N N . LYS A 1 184 ? 26.647 -4.410 -79.434 1.00 69.06 184 LYS A N 1
ATOM 1481 C CA . LYS A 1 184 ? 27.111 -4.541 -80.827 1.00 69.06 184 LYS A CA 1
ATOM 1482 C C . LYS A 1 184 ? 27.687 -5.922 -81.143 1.00 69.06 184 LYS A C 1
ATOM 1484 O O . LYS A 1 184 ? 27.499 -6.404 -82.251 1.00 69.06 184 LYS A O 1
ATOM 1489 N N . ILE A 1 185 ? 28.381 -6.549 -80.191 1.00 68.44 185 ILE A N 1
ATOM 1490 C CA . ILE A 1 185 ? 28.939 -7.900 -80.364 1.00 68.44 185 ILE A CA 1
ATOM 1491 C C . ILE A 1 185 ? 27.813 -8.937 -80.432 1.00 68.44 185 ILE A C 1
ATOM 1493 O O . ILE A 1 185 ? 27.836 -9.812 -81.293 1.00 68.44 185 ILE A O 1
ATOM 1497 N N . VAL A 1 186 ? 26.805 -8.821 -79.564 1.00 70.56 186 VAL A N 1
ATOM 1498 C CA . VAL A 1 186 ? 25.641 -9.718 -79.569 1.00 70.56 186 VAL A CA 1
ATOM 1499 C C . VAL A 1 186 ? 24.815 -9.540 -80.843 1.00 70.56 186 VAL A C 1
ATOM 1501 O O . VAL A 1 186 ? 24.468 -10.536 -81.471 1.00 70.56 186 VAL A O 1
ATOM 1504 N N . ASP A 1 187 ? 24.578 -8.302 -81.279 1.00 72.94 187 ASP A N 1
ATOM 1505 C CA . ASP A 1 187 ? 23.830 -8.024 -82.510 1.00 72.94 187 ASP A CA 1
ATOM 1506 C C . ASP A 1 187 ? 24.556 -8.576 -83.757 1.00 72.94 187 ASP A C 1
ATOM 1508 O O . ASP A 1 187 ? 23.915 -9.133 -84.648 1.00 72.94 187 ASP A O 1
ATOM 1512 N N . HIS A 1 188 ? 25.896 -8.518 -83.797 1.00 68.56 188 HIS A N 1
ATOM 1513 C CA . HIS A 1 188 ? 26.692 -9.131 -84.873 1.00 68.56 188 HIS A CA 1
ATOM 1514 C C . HIS A 1 188 ? 26.613 -10.665 -84.874 1.00 68.56 188 HIS A C 1
ATOM 1516 O O . HIS A 1 188 ? 26.505 -11.275 -85.934 1.00 68.56 188 HIS A O 1
ATOM 1522 N N . LEU A 1 189 ? 26.631 -11.295 -83.696 1.00 68.81 189 LEU A N 1
ATOM 1523 C CA . LEU A 1 189 ? 26.529 -12.754 -83.562 1.00 68.81 189 LEU A CA 1
ATOM 1524 C C . LEU A 1 189 ? 25.131 -13.292 -83.902 1.00 68.81 189 LEU A C 1
ATOM 1526 O O . LEU A 1 189 ? 24.998 -14.457 -84.277 1.00 68.81 189 LEU A O 1
ATOM 1530 N N . VAL A 1 190 ? 24.094 -12.466 -83.747 1.00 71.62 190 VAL A N 1
ATOM 1531 C C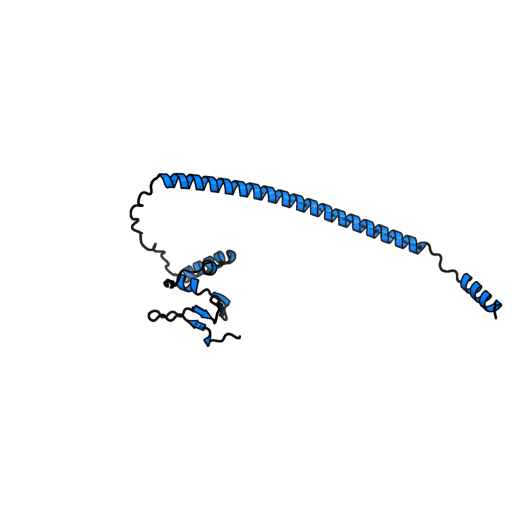A . VAL A 1 190 ? 22.716 -12.802 -84.132 1.00 71.62 190 VAL A CA 1
ATOM 1532 C C . VAL A 1 190 ? 22.526 -12.683 -85.648 1.00 71.62 190 VAL A C 1
ATOM 1534 O O . VAL A 1 190 ? 21.805 -13.494 -86.221 1.00 71.62 190 VAL A O 1
ATOM 1537 N N . LEU A 1 191 ? 23.208 -11.737 -86.304 1.00 67.69 191 LEU A N 1
ATOM 1538 C CA . LEU A 1 191 ? 23.175 -11.577 -87.763 1.00 67.69 191 LEU A CA 1
ATOM 1539 C C . LEU A 1 191 ? 23.974 -12.654 -88.514 1.00 67.69 191 LEU A C 1
ATOM 1541 O O . LEU A 1 191 ? 23.518 -13.098 -89.559 1.00 67.69 191 LEU A O 1
ATOM 1545 N N . ASP A 1 192 ? 25.095 -13.138 -87.971 1.00 55.81 192 ASP A N 1
ATOM 1546 C CA . ASP A 1 192 ? 25.888 -14.225 -88.585 1.00 55.81 192 ASP A CA 1
ATOM 1547 C C . ASP A 1 192 ? 25.226 -15.619 -88.480 1.00 55.81 192 ASP A C 1
ATOM 1549 O O . ASP A 1 192 ? 25.748 -16.605 -89.003 1.00 55.81 192 ASP A O 1
ATOM 1553 N N . LYS A 1 193 ? 24.087 -15.730 -87.780 1.00 57.19 193 LYS A N 1
ATOM 1554 C CA . LYS A 1 193 ? 23.335 -16.983 -87.583 1.00 57.19 193 LYS A CA 1
ATOM 1555 C C . LYS A 1 193 ? 21.998 -17.057 -88.335 1.00 57.19 193 LYS A C 1
ATOM 1557 O O . LYS A 1 193 ? 21.281 -18.042 -88.138 1.00 57.19 193 LYS A O 1
ATOM 1562 N N . ALA A 1 194 ? 21.667 -16.064 -89.161 1.00 48.19 194 ALA A N 1
ATOM 1563 C CA . ALA A 1 194 ? 20.478 -16.039 -90.021 1.00 48.19 194 ALA A CA 1
ATOM 1564 C C . ALA A 1 194 ? 20.869 -16.191 -91.497 1.00 48.19 194 ALA A C 1
ATOM 1566 O O . ALA A 1 194 ? 20.119 -16.884 -92.221 1.00 48.19 194 ALA A O 1
#

Organism: Pisum sativum (NCBI:txid3888)

Sequence (194 aa):
MSLTNDDIVWYDTALGSLDVIESCGEFFNVPLIGTHGGIKYNPALAHRQLGFPFRDKPNNVELEGLLYQESMEAYTIWVNKRALEMKMSYACERPMSLVVAEPSTLPNQDVKKLEDTLTKMKQESDLWEEWFHTLSRKHEELQLESKDKNELIEILEDRAVKRQRESEDLSSSSMPPPSGAWKKIVDHLVLDKA

Foldseek 3Di:
DDFDPVQFDWDDDPPDPDTQTCARNPGQWDWDADPVGIDGDHSVVVCVVVVHDDPDDDDVVSVPPPPPPVVCVVVVVVVVVVCVVVVPPPPVPPPDPPPPPPPPPDPPVVVVVVVVVVVVVVVVVVVVVVVVVVVVVVVVVVVVVVVVVVVVVVVVVVVVVVVVVVVVVVVVVPDDDPDCPVVVVVVVVVVVVD

InterPro domains:
  IPR056647 Domain of unknown function DUF7745 [PF24924] (1-74)

pLDDT: mean 71.98, std 16.86, range [41.06, 98.06]